Protein AF-A0A938USD1-F1 (afdb_monomer_lite)

Secondary structure (DSSP, 8-state):
-PSPPHHHHHHHHHHHHHHT--EESTT-----STTHHHHHHHTS-GGGS-----TTSSSEESSS-HHHHHHHHHHHHHHHHHHHHHHHHHHHHHHHHHHH-EEEEEEEETTEEEEEEEE---HHHHHHHHS--SSHHHHHHHHHHHHHHHHHHHHHHHH-BEEEE---GGGGSBSSSEEEEEEPPPEEGGGSB---GGGSHHHHHHHHHHHH--TT-TTHHHHHHHHHHHHHHHHHHHHHH-EE--EEEEEE-TT-BTTTB--B---SEEEEEPTT-B-

pLDDT: mean 95.12, std 3.95, range [64.38, 98.81]

Structure (mmCIF, N/CA/C/O backbone):
data_AF-A0A938USD1-F1
#
_entry.id   AF-A0A938USD1-F1
#
loop_
_atom_site.group_PDB
_atom_site.id
_atom_site.type_symbol
_atom_site.label_atom_id
_atom_site.label_alt_id
_atom_site.label_comp_id
_atom_site.label_asym_id
_atom_site.label_entity_id
_atom_site.label_seq_id
_atom_site.pdbx_PDB_ins_code
_atom_site.Cartn_x
_atom_site.Cartn_y
_atom_site.Cartn_z
_atom_site.occupancy
_atom_site.B_iso_or_equiv
_atom_site.auth_seq_id
_atom_site.auth_comp_id
_atom_site.auth_asym_id
_atom_site.auth_atom_id
_atom_site.pdbx_PDB_model_num
ATOM 1 N N . MET A 1 1 ? -3.043 6.733 -12.771 1.00 64.38 1 MET A N 1
ATOM 2 C CA . MET A 1 1 ? -3.889 7.109 -11.617 1.00 64.38 1 MET A CA 1
ATOM 3 C C . MET A 1 1 ? -2.991 7.514 -10.451 1.00 64.38 1 MET A C 1
ATOM 5 O O . MET A 1 1 ? -1.960 6.866 -10.285 1.00 64.38 1 MET A O 1
ATOM 9 N N . PRO A 1 2 ? -3.357 8.522 -9.630 1.00 75.12 2 PRO A N 1
ATOM 10 C CA . PRO A 1 2 ? -2.578 8.858 -8.439 1.00 75.12 2 PRO A CA 1
ATOM 11 C C . PRO A 1 2 ? -2.489 7.675 -7.467 1.00 75.12 2 PRO A C 1
ATOM 13 O O . PRO A 1 2 ? -3.320 6.763 -7.489 1.00 75.12 2 PRO A O 1
ATOM 16 N N . ALA A 1 3 ? -1.493 7.723 -6.581 1.00 82.38 3 ALA A N 1
ATOM 17 C CA . ALA A 1 3 ? -1.386 6.811 -5.447 1.00 82.38 3 ALA A CA 1
ATOM 18 C C . ALA A 1 3 ? -2.700 6.752 -4.631 1.00 82.38 3 ALA A C 1
ATOM 20 O O . ALA A 1 3 ? -3.503 7.695 -4.686 1.00 82.38 3 ALA A O 1
ATOM 21 N N . PRO A 1 4 ? -2.933 5.666 -3.865 1.00 87.44 4 PRO A N 1
ATOM 22 C CA . PRO A 1 4 ? -4.164 5.494 -3.104 1.00 87.44 4 PRO A CA 1
ATOM 23 C C . PRO A 1 4 ? -4.522 6.723 -2.265 1.00 87.44 4 PRO A C 1
ATOM 25 O O . PRO A 1 4 ? -3.716 7.226 -1.482 1.00 87.44 4 PRO A O 1
ATOM 28 N N . GLN A 1 5 ? -5.756 7.201 -2.423 1.00 90.31 5 GLN A N 1
ATOM 29 C CA . GLN A 1 5 ? -6.259 8.323 -1.643 1.00 90.31 5 GLN A CA 1
ATOM 30 C C . GLN A 1 5 ? -6.557 7.877 -0.212 1.00 90.31 5 GLN A C 1
ATOM 32 O O . GLN A 1 5 ? -7.275 6.898 0.011 1.00 90.31 5 GLN A O 1
ATOM 37 N N . SER A 1 6 ? -6.067 8.650 0.758 1.00 91.62 6 SER A N 1
ATOM 38 C CA . SER A 1 6 ? -6.237 8.335 2.179 1.00 91.62 6 SER A CA 1
ATOM 39 C C . SER A 1 6 ? -7.706 8.178 2.580 1.00 91.62 6 SER A C 1
ATOM 41 O O . SER A 1 6 ? -8.058 7.202 3.238 1.00 91.62 6 SER A O 1
ATOM 43 N N . ALA A 1 7 ? -8.595 9.064 2.118 1.00 94.50 7 ALA A N 1
ATOM 44 C CA . ALA A 1 7 ? -10.027 8.972 2.417 1.00 94.50 7 ALA A CA 1
ATOM 45 C C . ALA A 1 7 ? -10.631 7.616 2.003 1.00 94.50 7 ALA A C 1
ATOM 47 O O . ALA A 1 7 ? -11.382 7.011 2.769 1.00 94.50 7 ALA A O 1
ATOM 48 N N . THR A 1 8 ? -10.251 7.103 0.830 1.00 95.44 8 THR A N 1
ATOM 49 C CA . THR A 1 8 ? -10.689 5.790 0.345 1.00 95.44 8 THR A CA 1
ATOM 50 C C . THR A 1 8 ? -10.158 4.670 1.233 1.00 95.44 8 THR A C 1
ATOM 52 O O . THR A 1 8 ? -10.941 3.840 1.690 1.00 95.44 8 THR A O 1
ATOM 55 N N . MET A 1 9 ? -8.857 4.670 1.546 1.00 97.88 9 MET A N 1
ATOM 56 C CA . MET A 1 9 ? -8.252 3.632 2.391 1.00 97.88 9 MET A CA 1
ATOM 57 C C . MET A 1 9 ? -8.861 3.613 3.800 1.00 97.88 9 MET A C 1
ATOM 59 O O . MET A 1 9 ? -9.208 2.548 4.304 1.00 97.88 9 MET A O 1
ATOM 63 N N . LYS A 1 10 ? -9.075 4.789 4.400 1.00 98.19 10 LYS A N 1
ATOM 64 C CA . LYS A 1 10 ? -9.737 4.948 5.702 1.00 98.19 10 LYS A CA 1
ATOM 65 C C . LYS A 1 10 ? -11.144 4.369 5.708 1.00 98.19 10 LYS A C 1
ATOM 67 O O . LYS A 1 10 ? -11.516 3.653 6.635 1.00 98.19 10 LYS A O 1
ATOM 72 N N . ASN A 1 11 ? -11.934 4.675 4.681 1.00 97.25 11 ASN A N 1
ATOM 73 C CA . ASN A 1 11 ? -13.302 4.179 4.575 1.00 97.25 11 ASN A CA 1
ATOM 74 C C . ASN A 1 11 ? -13.336 2.658 4.413 1.00 97.25 11 ASN A C 1
ATOM 76 O O . ASN A 1 11 ? -14.129 2.003 5.087 1.00 97.25 11 ASN A O 1
ATOM 80 N N . LEU A 1 12 ? -12.447 2.094 3.589 1.00 97.88 12 LEU A N 1
ATOM 81 C CA . LEU A 1 12 ? -12.315 0.645 3.430 1.00 97.88 12 LEU A CA 1
ATOM 82 C C . LEU A 1 12 ? -11.912 -0.034 4.742 1.00 97.88 12 LEU A C 1
ATOM 84 O O . LEU A 1 12 ? -12.556 -1.001 5.142 1.00 97.88 12 LEU A O 1
ATOM 88 N N . ALA A 1 13 ? -10.912 0.503 5.446 1.00 98.44 13 ALA A N 1
ATOM 89 C CA . ALA A 1 13 ? -10.463 -0.047 6.720 1.00 98.44 13 ALA A CA 1
ATOM 90 C C . ALA A 1 13 ? -11.576 0.014 7.776 1.00 98.44 13 ALA A C 1
ATOM 92 O O . ALA A 1 13 ? -11.906 -0.991 8.396 1.00 98.44 13 ALA A O 1
ATOM 93 N N . LYS A 1 14 ? -12.242 1.161 7.943 1.00 98.44 14 LYS A N 1
ATOM 94 C CA . LYS A 1 14 ? -13.339 1.294 8.917 1.00 98.44 14 LYS A CA 1
ATOM 95 C C . LYS A 1 14 ? -14.531 0.398 8.579 1.00 98.44 14 LYS A C 1
ATOM 97 O O . LYS A 1 14 ? -15.128 -0.176 9.487 1.00 98.44 14 LYS A O 1
ATOM 102 N N . LEU A 1 15 ? -14.872 0.245 7.299 1.00 97.56 15 LEU A N 1
ATOM 103 C CA . LEU A 1 15 ? -15.933 -0.666 6.865 1.00 97.56 15 LEU A CA 1
ATOM 104 C C . LEU A 1 15 ? -15.568 -2.129 7.146 1.00 97.56 15 LEU A C 1
ATOM 106 O O . LEU A 1 15 ? -16.389 -2.869 7.688 1.00 97.56 15 LEU A O 1
ATOM 110 N N . ALA A 1 16 ? -14.333 -2.531 6.834 1.00 97.94 16 ALA A N 1
ATOM 111 C CA . ALA A 1 16 ? -13.833 -3.866 7.135 1.00 97.94 16 ALA A CA 1
ATOM 112 C C . ALA A 1 16 ? -13.838 -4.133 8.648 1.00 97.94 16 ALA A C 1
ATOM 114 O O . ALA A 1 16 ? -14.338 -5.169 9.077 1.00 97.94 16 ALA A O 1
ATOM 115 N N . PHE A 1 17 ? -13.403 -3.170 9.465 1.00 98.25 17 PHE A N 1
ATOM 116 C CA . PHE A 1 17 ? -13.438 -3.299 10.920 1.00 98.25 17 PHE A CA 1
ATOM 117 C C . PHE A 1 17 ? -14.870 -3.494 11.443 1.00 98.25 17 PHE A C 1
ATOM 119 O O . PHE A 1 17 ? -15.146 -4.432 12.190 1.00 98.25 17 PHE A O 1
ATOM 126 N N . LYS A 1 18 ? -15.814 -2.658 10.989 1.00 97.06 18 LYS A N 1
ATOM 127 C CA . LYS A 1 18 ? -17.238 -2.767 11.352 1.00 97.06 18 LYS A CA 1
ATOM 128 C C . LYS A 1 18 ? -17.856 -4.106 10.965 1.00 97.06 18 LYS A C 1
ATOM 130 O O . LYS A 1 18 ? -18.750 -4.577 11.662 1.00 97.06 18 LYS A O 1
ATOM 135 N N . SER A 1 19 ? -17.388 -4.727 9.881 1.00 96.94 19 SER A N 1
ATOM 136 C CA . SER A 1 19 ? -17.912 -6.019 9.421 1.00 96.94 19 SER A CA 1
ATOM 137 C C . SER A 1 19 ? -17.716 -7.154 10.434 1.00 96.94 19 SER A C 1
ATOM 139 O O . SER A 1 19 ? -18.458 -8.131 10.397 1.00 96.94 19 SER A O 1
ATOM 141 N N . HIS A 1 20 ? -16.790 -7.001 11.389 1.00 96.75 20 HIS A N 1
ATOM 142 C CA . HIS A 1 20 ? -16.614 -7.947 12.492 1.00 96.75 20 HIS A CA 1
ATOM 143 C C . HIS A 1 20 ? -17.702 -7.849 13.571 1.00 96.75 20 HIS A C 1
ATOM 145 O O . HIS A 1 20 ? -17.795 -8.743 14.407 1.00 96.75 20 HIS A O 1
ATOM 151 N N . ALA A 1 21 ? -18.518 -6.784 13.572 1.00 95.06 21 ALA A N 1
ATOM 152 C CA . ALA A 1 21 ? -19.643 -6.589 14.491 1.00 95.06 21 ALA A CA 1
ATOM 153 C C . ALA A 1 21 ? -19.289 -6.828 15.976 1.00 95.06 21 ALA A C 1
ATOM 155 O O . ALA A 1 21 ? -20.063 -7.419 16.734 1.00 95.06 21 ALA A O 1
ATOM 156 N N . ILE A 1 22 ? -18.101 -6.373 16.391 1.00 96.06 22 ILE A N 1
ATOM 157 C CA . ILE A 1 22 ? -17.557 -6.620 17.730 1.00 96.06 22 ILE A CA 1
ATOM 158 C C . ILE A 1 22 ? -18.447 -5.953 18.779 1.00 96.06 22 ILE A C 1
ATOM 160 O O . ILE A 1 22 ? -18.642 -4.734 18.758 1.00 96.06 22 ILE A O 1
ATOM 164 N N . LYS A 1 23 ? -18.950 -6.749 19.728 1.00 95.06 23 LYS A N 1
ATOM 165 C CA . LYS A 1 23 ? -19.764 -6.255 20.841 1.00 95.06 23 LYS A CA 1
ATOM 166 C C . LYS A 1 23 ? -18.904 -5.835 22.027 1.00 95.06 23 LYS A C 1
ATOM 168 O O . LYS A 1 23 ? -17.998 -6.569 22.415 1.00 95.06 23 LYS A O 1
ATOM 173 N N . LEU A 1 24 ? -19.231 -4.691 22.627 1.00 93.88 24 LEU A N 1
ATOM 174 C CA . LEU A 1 24 ? -18.628 -4.218 23.872 1.00 93.88 24 LEU A CA 1
ATOM 175 C C . LEU A 1 24 ? -19.691 -3.969 24.962 1.00 93.88 24 LEU A C 1
ATOM 177 O O . LEU A 1 24 ? -20.724 -3.357 24.669 1.00 93.88 24 LEU A O 1
ATOM 181 N N . PRO A 1 25 ? -19.434 -4.374 26.222 1.00 92.50 25 PRO A N 1
ATOM 182 C CA . PRO A 1 25 ? -18.299 -5.194 26.655 1.00 92.50 25 PRO A CA 1
ATOM 183 C C . PRO A 1 25 ? -18.348 -6.613 26.065 1.00 92.50 25 PRO A C 1
ATOM 185 O O . PRO A 1 25 ? -19.416 -7.125 25.722 1.00 92.50 25 PRO A O 1
ATOM 188 N N . VAL A 1 26 ? -17.170 -7.218 25.907 1.00 90.44 26 VAL A N 1
ATOM 189 C CA . VAL A 1 26 ? -17.024 -8.583 25.379 1.00 90.44 26 VAL A CA 1
ATOM 190 C C . VAL A 1 26 ? -17.628 -9.579 26.372 1.00 90.44 26 VAL A C 1
ATOM 192 O O . VAL A 1 26 ? -17.569 -9.352 27.579 1.00 90.44 26 VAL A O 1
ATOM 195 N N . ASP A 1 27 ? -18.241 -10.650 25.866 1.00 88.62 27 ASP A N 1
ATOM 196 C CA . ASP A 1 27 ? -18.854 -11.726 26.664 1.00 88.62 27 ASP A CA 1
ATOM 197 C C . ASP A 1 27 ? -19.940 -11.281 27.663 1.00 88.62 27 ASP A C 1
ATOM 199 O O . ASP A 1 27 ? -20.265 -11.997 28.614 1.00 88.62 27 ASP A O 1
ATOM 203 N N . TRP A 1 28 ? -20.551 -10.111 27.439 1.00 91.62 28 TRP A N 1
ATOM 204 C CA . TRP A 1 28 ? -21.653 -9.624 28.265 1.00 91.62 28 TRP A CA 1
ATOM 205 C C . TRP A 1 28 ? -22.841 -10.588 28.260 1.00 91.62 28 TRP A C 1
ATOM 207 O O . TRP A 1 28 ? -23.351 -10.980 27.206 1.00 91.62 28 TRP A O 1
ATOM 217 N N . LYS A 1 29 ? -23.347 -10.883 29.459 1.00 90.81 29 LYS A N 1
ATOM 218 C CA . LYS A 1 29 ? -24.611 -11.584 29.670 1.00 90.81 29 LYS A CA 1
ATOM 219 C C . LYS A 1 29 ? -25.526 -10.685 30.478 1.00 90.81 29 LYS A C 1
ATOM 221 O O . LYS A 1 29 ? -25.197 -10.316 31.600 1.00 90.81 29 LYS A O 1
ATOM 226 N N . GLN A 1 30 ? -26.667 -10.337 29.894 1.00 89.00 30 GLN A N 1
ATOM 227 C CA . GLN A 1 30 ? -27.679 -9.554 30.588 1.00 89.00 30 GLN A CA 1
ATOM 228 C C . GLN A 1 30 ? -28.157 -10.338 31.823 1.00 89.00 30 GLN A C 1
ATOM 230 O O . GLN A 1 30 ? -28.591 -11.478 31.646 1.00 89.00 30 GLN A O 1
ATOM 235 N N . PRO A 1 31 ? -28.104 -9.765 33.041 1.00 91.00 31 PRO A N 1
ATOM 236 C CA . PRO A 1 31 ? -28.671 -10.400 34.226 1.00 91.00 31 PRO A CA 1
ATOM 237 C C . PRO A 1 31 ? -30.159 -10.710 34.033 1.00 91.00 31 PRO A C 1
ATOM 239 O O . PRO A 1 31 ? -30.906 -9.885 33.498 1.00 91.00 31 PRO A O 1
ATOM 242 N N . GLN A 1 32 ? -30.577 -11.906 34.446 1.00 89.44 32 GLN A N 1
ATOM 243 C CA . GLN A 1 32 ? -31.945 -12.417 34.324 1.00 89.44 32 GLN A CA 1
ATOM 244 C C . GLN A 1 32 ? -32.377 -13.062 35.647 1.00 89.44 32 GLN A C 1
ATOM 246 O O . GLN A 1 32 ? -31.539 -13.570 36.383 1.00 89.44 32 GLN A O 1
ATOM 251 N N . GLY A 1 33 ? -33.684 -13.078 35.924 1.00 90.19 33 GLY A N 1
ATOM 252 C CA . GLY A 1 33 ? -34.242 -13.677 37.143 1.00 90.19 33 GLY A CA 1
ATOM 253 C C . GLY A 1 33 ? -34.151 -12.791 38.392 1.00 90.19 33 GLY A C 1
ATOM 254 O O . GLY A 1 33 ? -33.665 -11.664 38.343 1.00 90.19 33 GLY A O 1
ATOM 255 N N . ASP A 1 34 ? -34.668 -13.303 39.507 1.00 86.00 34 ASP A N 1
ATOM 256 C CA . ASP A 1 34 ? -34.606 -12.679 40.836 1.00 86.00 34 ASP A CA 1
ATOM 257 C C . ASP A 1 34 ? -33.510 -13.399 41.650 1.00 86.00 34 ASP A C 1
ATOM 259 O O . ASP A 1 34 ? -33.530 -14.633 41.687 1.00 86.00 34 ASP A O 1
ATOM 263 N N . PRO A 1 35 ? -32.532 -12.698 42.261 1.00 90.38 35 PRO A N 1
ATOM 264 C CA . PRO A 1 35 ? -32.452 -11.245 42.448 1.00 90.38 35 PRO A CA 1
ATOM 265 C C . PRO A 1 35 ? -31.725 -10.462 41.349 1.00 90.38 35 PRO A C 1
ATOM 267 O O . PRO A 1 35 ? -31.815 -9.232 41.314 1.00 90.38 35 PRO A O 1
ATOM 270 N N . ASP A 1 36 ? -31.022 -11.141 40.448 1.00 88.06 36 ASP A N 1
ATOM 271 C CA . ASP A 1 36 ? -29.991 -10.529 39.605 1.00 88.06 36 ASP A CA 1
ATOM 272 C C . ASP A 1 36 ? -30.520 -9.444 38.652 1.00 88.06 36 ASP A C 1
ATOM 274 O O . ASP A 1 36 ? -29.904 -8.384 38.509 1.00 88.06 36 ASP A O 1
ATOM 278 N N . ALA A 1 37 ? -31.679 -9.653 38.016 1.00 88.12 37 ALA A N 1
ATOM 279 C CA . ALA A 1 37 ? -32.265 -8.660 37.111 1.00 88.12 37 ALA A CA 1
ATOM 280 C C . ALA A 1 37 ? -32.697 -7.393 37.859 1.00 88.12 37 ALA A C 1
ATOM 282 O O . ALA A 1 37 ? -32.503 -6.283 37.358 1.00 88.12 37 ALA A O 1
ATOM 283 N N . LYS A 1 38 ? -33.248 -7.562 39.067 1.00 89.69 38 LYS A N 1
ATOM 284 C CA . LYS A 1 38 ? -33.706 -6.459 39.914 1.00 89.69 38 LYS A CA 1
ATOM 285 C C . LYS A 1 38 ? -32.526 -5.664 40.459 1.00 89.69 38 LYS A C 1
ATOM 287 O O . LYS A 1 38 ? -32.504 -4.442 40.341 1.00 89.69 38 LYS A O 1
ATOM 292 N N . GLN A 1 39 ? -31.504 -6.356 40.964 1.00 90.81 39 GLN A N 1
ATOM 293 C CA . GLN A 1 39 ? -30.264 -5.721 41.406 1.00 90.81 39 GLN A CA 1
ATOM 294 C C . GLN A 1 39 ? -29.607 -4.923 40.275 1.00 90.81 39 GLN A C 1
ATOM 296 O O . GLN A 1 39 ? -29.225 -3.773 40.481 1.00 90.81 39 GLN A O 1
ATOM 301 N N . TYR A 1 40 ? -29.534 -5.489 39.065 1.00 88.88 40 TYR A N 1
ATOM 302 C CA . TYR A 1 40 ? -28.993 -4.779 37.907 1.00 88.88 40 TYR A CA 1
ATOM 303 C C . TYR A 1 40 ? -29.822 -3.541 37.551 1.00 88.88 40 TYR A C 1
ATOM 305 O O . TYR A 1 40 ? -29.253 -2.475 37.342 1.00 88.88 40 TYR A O 1
ATOM 313 N N . SER A 1 41 ? -31.155 -3.637 37.489 1.00 86.75 41 SER A N 1
ATOM 314 C CA . SER A 1 41 ? -31.990 -2.476 37.155 1.00 86.75 41 SER A CA 1
ATOM 315 C C . SER A 1 41 ? -31.919 -1.371 38.207 1.00 86.75 41 SER A C 1
ATOM 317 O O . SER A 1 41 ? -31.918 -0.187 37.853 1.00 86.75 41 SER A O 1
ATOM 319 N N . ASP A 1 42 ? -31.856 -1.744 39.483 1.00 90.94 42 ASP A N 1
ATOM 320 C CA . ASP A 1 42 ? -31.845 -0.815 40.615 1.00 90.94 42 ASP A CA 1
ATOM 321 C C . ASP A 1 42 ? -30.481 -0.132 40.794 1.00 90.94 42 ASP A C 1
ATOM 323 O O . ASP A 1 42 ? -30.412 0.960 41.355 1.00 90.94 42 ASP A O 1
ATOM 327 N N . ALA A 1 43 ? -29.410 -0.707 40.235 1.00 90.69 43 ALA A N 1
ATOM 328 C CA . ALA A 1 43 ? -28.077 -0.105 40.218 1.00 90.69 43 ALA A CA 1
ATOM 329 C C . ALA A 1 43 ? -27.959 1.145 39.320 1.00 90.69 43 ALA A C 1
ATOM 331 O O . ALA A 1 43 ? -26.975 1.876 39.429 1.00 90.69 43 ALA A O 1
ATOM 332 N N . PHE A 1 44 ? -28.936 1.410 38.442 1.00 92.81 44 PHE A N 1
ATOM 333 C CA . PHE A 1 44 ? -28.903 2.526 37.489 1.00 92.81 44 PHE A CA 1
ATOM 334 C C . PHE A 1 44 ? -30.064 3.494 37.680 1.00 92.81 44 PHE A C 1
ATOM 336 O O . PHE A 1 44 ? -31.217 3.089 37.876 1.00 92.81 44 PHE A O 1
ATOM 343 N N . LYS A 1 45 ? -29.791 4.788 37.489 1.00 92.38 45 LYS A N 1
ATOM 344 C CA . LYS A 1 45 ? -30.844 5.804 37.408 1.00 92.38 45 LYS A CA 1
ATOM 345 C C . LYS A 1 45 ? -31.722 5.553 36.177 1.00 92.38 45 LYS A C 1
ATOM 347 O O . LYS A 1 45 ? -31.227 5.047 35.169 1.00 92.38 45 LYS A O 1
ATOM 352 N N . PRO A 1 46 ? -32.999 5.976 36.178 1.00 88.12 46 PRO A N 1
ATOM 353 C CA . PRO A 1 46 ? -33.879 5.810 35.019 1.00 88.12 46 PRO A CA 1
ATOM 354 C C . PRO A 1 46 ? -33.287 6.327 33.697 1.00 88.12 46 PRO A C 1
ATOM 356 O O . PRO A 1 46 ? -33.437 5.675 32.669 1.00 88.12 46 PRO A O 1
ATOM 359 N N . SER A 1 47 ? -32.551 7.444 33.730 1.00 89.69 47 SER A N 1
ATOM 360 C CA . SER A 1 47 ? -31.871 8.032 32.564 1.00 89.69 47 SER A CA 1
ATOM 361 C C . SER A 1 47 ? -30.632 7.262 32.083 1.00 89.69 47 SER A C 1
ATOM 363 O O . SER A 1 47 ? -30.138 7.521 30.990 1.00 89.69 47 SER A O 1
ATOM 365 N N . GLU A 1 48 ? -30.109 6.330 32.879 1.00 91.38 48 GLU A N 1
ATOM 366 C CA . GLU A 1 48 ? -28.926 5.515 32.562 1.00 91.38 48 GLU A CA 1
ATOM 367 C C . GLU A 1 48 ? -29.315 4.134 32.010 1.00 91.38 48 GLU A C 1
ATOM 369 O O . GLU A 1 48 ? -28.502 3.455 31.379 1.00 91.38 48 GLU A O 1
ATOM 374 N N . ARG A 1 49 ? -30.577 3.724 32.194 1.00 87.56 49 ARG A N 1
ATOM 375 C CA . ARG A 1 49 ? -31.087 2.414 31.760 1.00 87.56 49 ARG A CA 1
ATOM 376 C C . ARG A 1 49 ? -31.166 2.270 30.242 1.00 87.56 49 ARG A C 1
ATOM 378 O O . ARG A 1 49 ? -31.121 1.148 29.745 1.00 87.56 49 ARG A O 1
ATOM 385 N N . MET A 1 50 ? -31.278 3.380 29.513 1.00 89.38 50 MET A N 1
ATOM 386 C CA . MET A 1 50 ? -31.420 3.371 28.061 1.00 89.38 50 MET A CA 1
ATOM 387 C C . MET A 1 50 ? -30.761 4.597 27.421 1.00 89.38 50 MET A C 1
ATOM 389 O O . MET A 1 50 ? -31.020 5.732 27.811 1.00 89.38 50 MET A O 1
ATOM 393 N N . ALA A 1 51 ? -29.947 4.356 26.401 1.00 92.06 51 ALA A N 1
ATOM 394 C CA . ALA A 1 51 ? -29.382 5.342 25.494 1.00 92.06 51 ALA A CA 1
ATOM 395 C C . ALA A 1 51 ? -29.544 4.854 24.049 1.00 92.06 51 ALA A C 1
ATOM 397 O O . ALA A 1 51 ? -29.660 3.654 23.802 1.00 92.06 51 ALA A O 1
ATOM 398 N N . VAL A 1 52 ? -29.551 5.786 23.094 1.00 91.81 52 VAL A N 1
ATOM 399 C CA . VAL A 1 52 ? -29.683 5.472 21.665 1.00 91.81 52 VAL A CA 1
ATOM 400 C C . VAL A 1 52 ? -28.307 5.097 21.097 1.00 91.81 52 VAL A C 1
ATOM 402 O O . VAL A 1 52 ? -27.409 5.942 21.121 1.00 91.81 52 VAL A O 1
ATOM 405 N N . PRO A 1 53 ? -28.109 3.864 20.593 1.00 91.50 53 PRO A N 1
ATOM 406 C CA . PRO A 1 53 ? -26.868 3.476 19.931 1.00 91.50 53 PRO A CA 1
ATOM 407 C C . PRO A 1 53 ? -26.644 4.246 18.628 1.00 91.50 53 PRO A C 1
ATOM 409 O O . PRO A 1 53 ? -27.581 4.476 17.866 1.00 91.50 53 PRO A O 1
ATOM 412 N N . ASP A 1 54 ? -25.387 4.576 18.339 1.00 91.88 54 ASP A N 1
ATOM 413 C CA . ASP A 1 54 ? -24.980 5.181 17.071 1.00 91.88 54 ASP A CA 1
ATOM 414 C C . ASP A 1 54 ? -24.437 4.093 16.121 1.00 91.88 54 ASP A C 1
ATOM 416 O O . ASP A 1 54 ? -23.356 3.550 16.376 1.00 91.88 54 ASP A O 1
ATOM 420 N N . PRO A 1 55 ? -25.142 3.763 15.019 1.00 89.25 55 PRO A N 1
ATOM 421 C CA . PRO A 1 55 ? -24.708 2.729 14.076 1.00 89.25 55 PRO A CA 1
ATOM 422 C C . PRO A 1 55 ? -23.458 3.129 13.274 1.00 89.25 55 PRO A C 1
ATOM 424 O O . PRO A 1 55 ? -22.874 2.303 12.571 1.00 89.25 55 PRO A O 1
ATOM 427 N N . SER A 1 56 ? -23.026 4.392 13.350 1.00 90.62 56 SER A N 1
ATOM 428 C CA . SER A 1 56 ? -21.806 4.858 12.695 1.00 90.62 56 SER A CA 1
ATOM 429 C C . SER A 1 56 ? -20.527 4.491 13.456 1.00 90.62 56 SER A C 1
ATOM 431 O O . SER A 1 56 ? -19.445 4.625 12.885 1.00 90.62 56 SER A O 1
ATOM 433 N N . LYS A 1 57 ? -20.621 3.978 14.687 1.00 95.19 57 LYS A N 1
ATOM 434 C CA . LYS A 1 57 ? -19.461 3.595 15.505 1.00 95.19 57 LYS A CA 1
ATOM 435 C C . LYS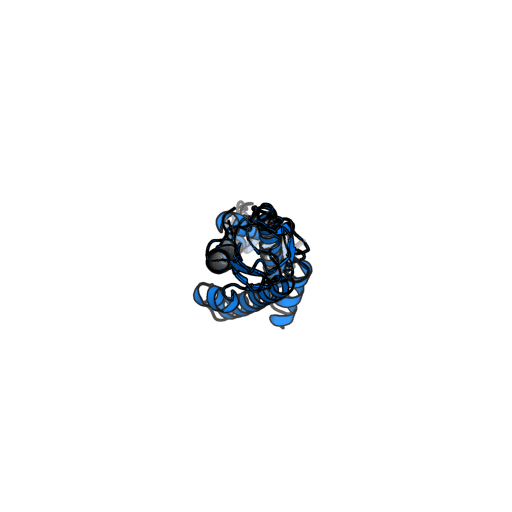 A 1 57 ? -18.848 2.261 15.065 1.00 95.19 57 LYS A C 1
ATOM 437 O O . LYS A 1 57 ? -19.505 1.439 14.431 1.00 95.19 57 LYS A O 1
ATOM 442 N N . LEU A 1 58 ? -17.553 2.074 15.341 1.00 96.38 58 LEU A N 1
ATOM 443 C CA . LEU A 1 58 ? -16.806 0.865 14.960 1.00 96.38 58 LEU A CA 1
ATOM 444 C C . LEU A 1 58 ? -17.232 -0.381 15.740 1.00 96.38 58 LEU A C 1
ATOM 446 O O . LEU A 1 58 ? -17.232 -1.477 15.186 1.00 96.38 58 LEU A O 1
ATOM 450 N N . PHE A 1 59 ? -17.575 -0.206 17.015 1.00 97.19 59 PHE A N 1
ATOM 451 C CA . PHE A 1 59 ? -18.039 -1.276 17.894 1.00 97.19 59 PHE A CA 1
ATOM 452 C C . PHE A 1 59 ? -19.556 -1.208 18.086 1.00 97.19 59 PHE A C 1
ATOM 454 O O . PHE A 1 59 ? -20.176 -0.159 17.913 1.00 97.19 59 PHE A O 1
ATOM 461 N N . VAL A 1 60 ? -20.151 -2.327 18.492 1.00 96.38 60 VAL A N 1
ATOM 462 C CA . VAL A 1 60 ? -21.587 -2.459 18.768 1.00 96.38 60 VAL A CA 1
ATOM 463 C C . VAL A 1 60 ? -21.802 -2.565 20.280 1.00 96.38 60 VAL A C 1
ATOM 465 O O . VAL A 1 60 ? -21.095 -3.328 20.940 1.00 96.38 60 VAL A O 1
ATOM 468 N N . PRO A 1 61 ? -22.756 -1.842 20.887 1.00 95.69 61 PRO A N 1
ATOM 469 C CA . PRO A 1 61 ? -23.002 -1.985 22.317 1.00 95.69 61 PRO A CA 1
ATOM 470 C C . PRO A 1 61 ? -23.726 -3.300 22.611 1.00 95.69 61 PRO A C 1
ATOM 472 O O . PRO A 1 61 ? -24.645 -3.698 21.895 1.00 95.69 61 PRO A O 1
ATOM 475 N N . ALA A 1 62 ? -23.323 -3.985 23.681 1.00 94.62 62 ALA A N 1
ATOM 476 C CA . ALA A 1 62 ? -23.925 -5.256 24.078 1.00 94.62 62 ALA A CA 1
ATOM 477 C C . ALA A 1 62 ? -25.369 -5.105 24.593 1.00 94.62 62 ALA A C 1
ATOM 479 O O . ALA A 1 62 ? -26.145 -6.058 24.550 1.00 94.62 62 ALA A O 1
ATOM 480 N N . SER A 1 63 ? -25.738 -3.912 25.068 1.00 92.69 63 SER A N 1
ATOM 481 C CA . SER A 1 63 ? -27.117 -3.537 25.390 1.00 92.69 63 SER A CA 1
ATOM 482 C C . SER A 1 63 ? -27.320 -2.029 25.225 1.00 92.69 63 SER A C 1
ATOM 484 O O . SER A 1 63 ? -26.361 -1.283 25.038 1.00 92.69 63 SER A O 1
ATOM 486 N N . VAL A 1 64 ? -28.568 -1.566 25.330 1.00 92.81 64 VAL A N 1
ATOM 487 C CA . VAL A 1 64 ? -28.915 -0.133 25.275 1.00 92.81 64 VAL A CA 1
ATOM 488 C C . VAL A 1 64 ? -28.578 0.626 26.561 1.00 92.81 64 VAL A C 1
ATOM 490 O O . VAL A 1 64 ? -28.878 1.810 26.659 1.00 92.81 64 VAL A O 1
ATOM 493 N N . ASN A 1 65 ? -27.964 -0.023 27.554 1.00 93.81 65 ASN A N 1
ATOM 494 C CA . ASN A 1 65 ? -27.525 0.655 28.768 1.00 93.81 65 ASN A CA 1
ATOM 495 C C . ASN A 1 65 ? -26.553 1.794 28.410 1.00 93.81 65 ASN A C 1
ATOM 497 O O . ASN A 1 65 ? -25.639 1.616 27.597 1.00 93.81 65 ASN A O 1
ATOM 501 N N . LYS A 1 66 ? -26.735 2.960 29.039 1.00 94.44 66 LYS A N 1
ATOM 502 C CA . LYS A 1 66 ? -25.957 4.164 28.742 1.00 94.44 66 LYS A CA 1
ATOM 503 C C . LYS A 1 66 ? -24.447 3.933 28.821 1.00 94.44 66 LYS A C 1
ATOM 505 O O . LYS A 1 66 ? -23.726 4.403 27.948 1.00 94.44 66 LYS A O 1
ATOM 510 N N . TYR A 1 67 ? -23.966 3.167 29.797 1.00 93.38 67 TYR A N 1
ATOM 511 C CA . TYR A 1 67 ? -22.536 2.900 29.967 1.00 93.38 67 TYR A CA 1
ATOM 512 C C . TYR A 1 67 ? -21.954 2.039 28.843 1.00 93.38 67 TYR A C 1
ATOM 514 O O . TYR A 1 67 ? -20.811 2.257 28.443 1.00 93.38 67 TYR A O 1
ATOM 522 N N . HIS A 1 68 ? -22.729 1.099 28.292 1.00 95.00 68 HIS A N 1
ATOM 523 C CA . HIS A 1 68 ? -22.307 0.312 27.130 1.00 95.00 68 HIS A CA 1
ATOM 524 C C . HIS A 1 68 ? -22.216 1.191 25.880 1.00 95.00 68 HIS A C 1
ATOM 526 O O . HIS A 1 68 ? -21.205 1.157 25.178 1.00 95.00 68 HIS A O 1
ATOM 532 N N . VAL A 1 69 ? -23.233 2.023 25.637 1.00 95.81 69 VAL A N 1
ATOM 533 C CA . VAL A 1 69 ? -23.261 2.957 24.500 1.00 95.81 69 VAL A CA 1
ATOM 534 C C . VAL A 1 69 ? -22.126 3.985 24.596 1.00 95.81 69 VAL A C 1
ATOM 536 O O . VAL A 1 69 ? -21.392 4.184 23.627 1.00 95.81 69 VAL A O 1
ATOM 539 N N . ASP A 1 70 ? -21.923 4.591 25.768 1.00 94.94 70 ASP A N 1
ATOM 540 C CA . ASP A 1 70 ? -20.873 5.592 25.989 1.00 94.94 70 ASP A CA 1
ATOM 541 C C . ASP A 1 70 ? -19.467 4.975 25.868 1.00 94.94 70 ASP A C 1
ATOM 543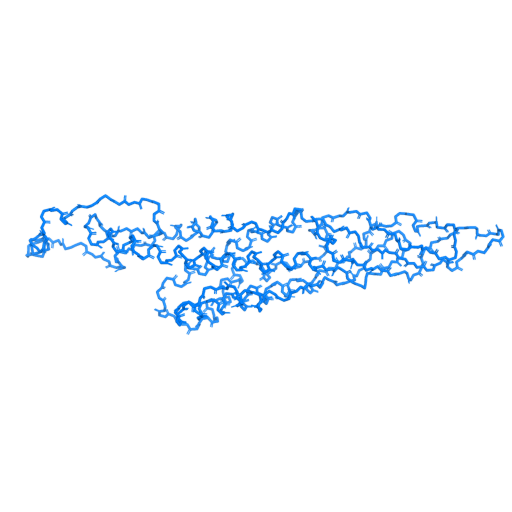 O O . ASP A 1 70 ? -18.567 5.580 25.282 1.00 94.94 70 ASP A O 1
ATOM 547 N N . THR A 1 71 ? -19.278 3.745 26.357 1.00 94.06 71 THR A N 1
ATOM 548 C CA . THR A 1 71 ? -18.007 3.012 26.236 1.00 94.06 71 THR A CA 1
ATOM 549 C C . THR A 1 71 ? -17.701 2.667 24.781 1.00 94.06 71 THR A C 1
ATOM 551 O O . THR A 1 71 ? -16.585 2.898 24.314 1.00 94.06 71 THR A O 1
ATOM 554 N N . VAL A 1 72 ? -18.696 2.180 24.030 1.00 96.12 72 VAL A N 1
ATOM 555 C CA . VAL A 1 72 ? -18.570 1.947 22.584 1.00 96.12 72 VAL A CA 1
ATOM 556 C C . VAL A 1 72 ? -18.179 3.218 21.855 1.00 96.12 72 VAL A C 1
ATOM 558 O O . VAL A 1 72 ? -17.279 3.174 21.017 1.00 96.12 72 VAL A O 1
ATOM 561 N N . LYS A 1 73 ? -18.806 4.350 22.186 1.00 95.94 73 LYS A N 1
ATOM 562 C CA . LYS A 1 73 ? -18.471 5.642 21.587 1.00 95.94 73 LYS A CA 1
ATOM 563 C C . LYS A 1 73 ? -16.998 5.991 21.817 1.00 95.94 73 LYS A C 1
ATOM 565 O O . LYS A 1 73 ? -16.281 6.236 20.850 1.00 95.94 73 LYS A O 1
ATOM 570 N N . GLN A 1 74 ? -16.540 5.943 23.068 1.00 95.94 74 GLN A N 1
ATOM 571 C CA . GLN A 1 74 ? -15.165 6.304 23.427 1.00 95.94 74 GLN A CA 1
ATOM 572 C C . GLN A 1 74 ? -14.117 5.375 22.801 1.00 95.94 74 GLN A C 1
ATOM 574 O O . GLN A 1 74 ? -13.078 5.837 22.329 1.00 95.94 74 GLN A O 1
ATOM 579 N N . ILE A 1 75 ? -14.359 4.061 22.806 1.00 95.44 75 ILE A N 1
ATOM 580 C CA . ILE A 1 75 ? -13.410 3.087 22.251 1.00 95.44 75 ILE A CA 1
ATOM 581 C C . ILE A 1 75 ? -13.394 3.172 20.722 1.00 95.44 75 ILE A C 1
ATOM 583 O O . ILE A 1 75 ? -12.312 3.173 20.132 1.00 95.44 75 ILE A O 1
ATOM 587 N N . SER A 1 76 ? -14.559 3.333 20.085 1.00 96.81 76 SER A N 1
ATOM 588 C CA . SER A 1 76 ? -14.644 3.540 18.634 1.00 96.81 76 SER A CA 1
ATOM 589 C C . SER A 1 76 ? -13.856 4.770 18.206 1.00 96.81 76 SER A C 1
ATOM 591 O O . SER A 1 76 ? -13.044 4.662 17.302 1.00 96.81 76 SER A O 1
ATOM 593 N N . GLU A 1 77 ? -14.002 5.903 18.896 1.00 96.56 77 GLU A N 1
ATOM 594 C CA . GLU A 1 77 ? -13.277 7.140 18.567 1.00 96.56 77 GLU A CA 1
ATOM 595 C C . GLU A 1 77 ? -11.750 6.969 18.638 1.00 96.56 77 GLU A C 1
ATOM 597 O O . GLU A 1 77 ? -11.019 7.489 17.793 1.00 96.56 77 GLU A O 1
ATOM 602 N N . LYS A 1 78 ? -11.247 6.193 19.608 1.00 95.81 78 LYS A N 1
ATOM 603 C CA . LYS A 1 78 ? -9.812 5.883 19.711 1.00 95.81 78 LYS A CA 1
ATOM 604 C C . LYS A 1 78 ? -9.329 5.002 18.556 1.00 95.81 78 LYS A C 1
ATOM 606 O O . LYS A 1 78 ? -8.283 5.290 17.977 1.00 95.81 78 LYS A O 1
ATOM 611 N N . PHE A 1 79 ? -10.083 3.958 18.211 1.00 96.69 79 PHE A N 1
ATOM 612 C CA . PHE A 1 79 ? -9.750 3.081 17.084 1.00 96.69 79 PHE A CA 1
ATOM 613 C C . PHE A 1 79 ? -9.860 3.811 15.743 1.00 96.69 79 PHE A C 1
ATOM 615 O O . PHE A 1 79 ? -8.968 3.672 14.916 1.00 96.69 79 PHE A O 1
ATOM 622 N N . GLU A 1 80 ? -10.891 4.633 15.544 1.00 97.38 80 GLU A N 1
ATOM 623 C CA . GLU A 1 80 ? -11.062 5.467 14.348 1.00 97.38 80 GLU A CA 1
ATOM 624 C C . GLU A 1 80 ? -9.867 6.394 14.165 1.00 97.38 80 GLU A C 1
ATOM 626 O O . GLU A 1 80 ? -9.273 6.411 13.092 1.00 97.38 80 GLU A O 1
ATOM 631 N N . LYS A 1 81 ? -9.452 7.096 15.227 1.00 97.94 81 LYS A N 1
ATOM 632 C CA . LYS A 1 81 ? -8.283 7.979 15.178 1.00 97.94 81 LYS A CA 1
ATOM 633 C C . LYS A 1 81 ? -7.003 7.222 14.818 1.00 97.94 81 LYS A C 1
ATOM 635 O O . LYS A 1 81 ? -6.202 7.723 14.029 1.00 97.94 81 LYS A O 1
ATOM 640 N N . TYR A 1 82 ? -6.805 6.031 15.384 1.00 98.19 82 TYR A N 1
ATOM 641 C CA . TYR A 1 82 ? -5.641 5.205 15.068 1.00 98.19 82 TYR A CA 1
ATOM 642 C C . TYR A 1 82 ? -5.668 4.703 13.617 1.00 98.19 82 TYR A C 1
ATOM 644 O O . TYR A 1 82 ? -4.684 4.884 12.902 1.00 98.19 82 TYR A O 1
ATOM 652 N N . ILE A 1 83 ? -6.793 4.125 13.172 1.00 98.44 83 ILE A N 1
ATOM 653 C CA . ILE A 1 83 ? -6.999 3.638 11.797 1.00 98.44 83 ILE A CA 1
ATOM 654 C C . ILE A 1 83 ? -6.795 4.778 10.799 1.00 98.44 83 ILE A C 1
ATOM 656 O O . ILE A 1 83 ? -6.086 4.608 9.808 1.00 98.44 83 ILE A O 1
ATOM 660 N N . ASP A 1 84 ? -7.365 5.949 11.075 1.00 98.44 84 ASP A N 1
ATOM 661 C CA . ASP A 1 84 ? -7.230 7.106 10.203 1.00 98.44 84 ASP A CA 1
ATOM 662 C C . ASP A 1 84 ? -5.763 7.540 10.093 1.00 98.44 84 ASP A C 1
ATOM 664 O O . ASP A 1 84 ? -5.251 7.682 8.982 1.00 98.44 84 ASP A O 1
ATOM 668 N N . GLY A 1 85 ? -5.064 7.666 11.224 1.00 98.50 85 GLY A N 1
ATOM 669 C CA . GLY A 1 85 ? -3.662 8.074 11.237 1.00 98.50 85 GLY A CA 1
ATOM 670 C C . GLY A 1 85 ? -2.713 7.064 10.584 1.00 98.50 85 GLY A C 1
ATOM 671 O O . GLY A 1 85 ? -1.778 7.464 9.892 1.00 98.50 85 GLY A O 1
ATOM 672 N N . ILE A 1 86 ? -2.937 5.754 10.751 1.00 98.69 86 ILE A N 1
ATOM 673 C CA . ILE A 1 86 ? -2.089 4.748 10.094 1.00 98.69 86 ILE A CA 1
ATOM 674 C C . ILE A 1 86 ? -2.375 4.657 8.589 1.00 98.69 86 ILE A C 1
ATOM 676 O O . ILE A 1 86 ? -1.436 4.514 7.807 1.00 98.69 86 ILE A O 1
ATOM 680 N N . CYS A 1 87 ? -3.632 4.812 8.156 1.00 98.69 87 CYS A N 1
ATOM 681 C CA . CYS A 1 87 ? -3.973 4.874 6.731 1.00 98.69 87 CYS A CA 1
ATOM 682 C C . CYS A 1 87 ? -3.379 6.122 6.060 1.00 98.69 87 CYS A C 1
ATOM 684 O O . CYS A 1 87 ? -2.879 6.019 4.940 1.00 98.69 87 CYS A O 1
ATOM 686 N N . ASP A 1 88 ? -3.375 7.274 6.745 1.00 98.56 88 ASP A N 1
ATOM 687 C CA . ASP A 1 88 ? -2.678 8.483 6.280 1.00 98.56 88 ASP A CA 1
ATOM 688 C C . ASP A 1 88 ? -1.188 8.216 6.059 1.00 98.56 88 ASP A C 1
ATOM 690 O O . ASP A 1 88 ? -0.665 8.491 4.978 1.00 98.56 88 ASP A O 1
ATOM 694 N N . ALA A 1 89 ? -0.521 7.620 7.049 1.00 98.56 89 ALA A N 1
ATOM 695 C CA . ALA A 1 89 ? 0.902 7.307 6.981 1.00 98.56 89 ALA A CA 1
ATOM 696 C C . ALA A 1 89 ? 1.239 6.341 5.831 1.00 98.56 89 ALA A C 1
ATOM 698 O O . ALA A 1 89 ? 2.206 6.557 5.095 1.00 98.56 89 ALA A O 1
ATOM 699 N N . ILE A 1 90 ? 0.420 5.301 5.631 1.00 98.69 90 ILE A N 1
ATOM 700 C CA . ILE A 1 90 ? 0.570 4.363 4.509 1.00 98.69 90 ILE A CA 1
ATOM 701 C C . ILE A 1 90 ? 0.389 5.085 3.173 1.00 98.69 90 ILE A C 1
ATOM 703 O O . ILE A 1 90 ? 1.231 4.938 2.288 1.00 98.69 90 ILE A O 1
ATOM 707 N N . CYS A 1 91 ? -0.669 5.882 3.012 1.00 98.00 91 CYS A N 1
ATOM 708 C CA . CYS A 1 91 ? -0.938 6.581 1.753 1.00 98.00 91 CYS A CA 1
ATOM 709 C C . CYS A 1 91 ? 0.132 7.634 1.437 1.00 98.00 91 CYS A C 1
ATOM 711 O O . CYS A 1 91 ? 0.517 7.790 0.277 1.00 98.00 91 CYS A O 1
ATOM 713 N N . GLN A 1 92 ? 0.662 8.323 2.451 1.00 97.44 92 GLN A N 1
ATOM 714 C CA . GLN A 1 92 ? 1.774 9.256 2.285 1.00 97.44 92 GLN A CA 1
ATOM 715 C C . GLN A 1 92 ? 3.047 8.526 1.838 1.00 97.44 92 GLN A C 1
ATOM 717 O O . GLN A 1 92 ? 3.686 8.940 0.870 1.00 97.44 92 GLN A O 1
ATOM 722 N N . ALA A 1 93 ? 3.396 7.416 2.495 1.00 98.06 93 ALA A N 1
ATOM 723 C CA . ALA A 1 93 ? 4.538 6.593 2.106 1.00 98.06 93 ALA A CA 1
ATOM 724 C C . ALA A 1 93 ? 4.389 6.046 0.678 1.00 98.06 93 ALA A C 1
ATOM 726 O O . ALA A 1 93 ? 5.337 6.089 -0.105 1.00 98.06 93 ALA A O 1
ATOM 727 N N . TRP A 1 94 ? 3.188 5.595 0.314 1.00 97.62 94 TRP A N 1
ATOM 728 C CA . TRP A 1 94 ? 2.881 5.112 -1.030 1.00 97.62 94 TRP A CA 1
ATOM 729 C C . TRP A 1 94 ? 2.955 6.224 -2.073 1.00 97.62 94 TRP A C 1
ATOM 731 O O . TRP A 1 94 ? 3.479 6.008 -3.158 1.00 97.62 94 TRP A O 1
ATOM 741 N N . SER A 1 95 ? 2.490 7.430 -1.756 1.00 96.00 95 SER A N 1
ATOM 742 C CA . SER A 1 95 ? 2.591 8.574 -2.668 1.00 96.00 95 SER A CA 1
ATOM 743 C C . SER A 1 95 ? 4.049 8.913 -2.976 1.00 96.00 95 SER A C 1
ATOM 745 O O . SER A 1 95 ? 4.401 9.108 -4.138 1.00 96.00 95 SER A O 1
ATOM 747 N N . THR A 1 96 ? 4.913 8.892 -1.957 1.00 95.88 96 THR A N 1
ATOM 748 C CA . THR A 1 96 ? 6.366 9.050 -2.127 1.00 95.88 96 THR A CA 1
ATOM 749 C C . THR A 1 96 ? 6.978 7.900 -2.925 1.00 95.88 96 THR A C 1
ATOM 751 O O . THR A 1 96 ? 7.826 8.128 -3.784 1.00 95.88 96 THR A O 1
ATOM 754 N N . TYR A 1 97 ? 6.552 6.660 -2.677 1.00 96.38 97 TYR A N 1
ATOM 755 C CA . TYR A 1 97 ? 6.974 5.517 -3.485 1.00 96.38 97 TYR A CA 1
ATOM 756 C C . TYR A 1 97 ? 6.605 5.713 -4.953 1.00 96.38 97 TYR A C 1
ATOM 758 O O . TYR A 1 97 ? 7.467 5.644 -5.815 1.00 96.38 97 TYR A O 1
ATOM 766 N N . HIS A 1 98 ? 5.342 6.015 -5.235 1.00 95.31 98 HIS A N 1
ATOM 767 C CA . HIS A 1 98 ? 4.814 6.172 -6.584 1.00 95.31 98 HIS A CA 1
ATOM 768 C C . HIS A 1 98 ? 5.531 7.281 -7.365 1.00 95.31 98 HIS A C 1
ATOM 770 O O . HIS A 1 98 ? 5.877 7.071 -8.522 1.00 95.31 98 HIS A O 1
ATOM 776 N N . SER A 1 99 ? 5.825 8.423 -6.734 1.00 94.31 99 SER A N 1
ATOM 777 C CA . SER A 1 99 ? 6.529 9.529 -7.399 1.00 94.31 99 SER A CA 1
ATOM 778 C C . SER A 1 99 ? 8.012 9.249 -7.663 1.00 94.31 99 SER A C 1
ATOM 780 O O . SER A 1 99 ? 8.588 9.814 -8.592 1.00 94.31 99 SER A O 1
ATOM 782 N N . THR A 1 100 ? 8.636 8.377 -6.868 1.00 94.69 100 THR A N 1
ATOM 783 C CA . THR A 1 100 ? 10.066 8.042 -6.980 1.00 94.69 100 THR A CA 1
ATOM 784 C C . THR A 1 100 ? 10.332 6.716 -7.685 1.00 94.69 100 THR A C 1
ATOM 786 O O . THR A 1 100 ? 11.473 6.444 -8.055 1.00 94.69 100 THR A O 1
ATOM 789 N N . ALA A 1 101 ? 9.301 5.895 -7.885 1.00 96.19 101 ALA A N 1
ATOM 790 C CA . ALA A 1 101 ? 9.419 4.577 -8.480 1.00 96.19 101 ALA A CA 1
ATOM 791 C C . ALA A 1 101 ? 9.885 4.662 -9.940 1.00 96.19 101 ALA A C 1
ATOM 793 O O . ALA A 1 101 ? 9.317 5.399 -10.747 1.00 96.19 101 ALA A O 1
ATOM 794 N N . CYS A 1 102 ? 10.914 3.881 -10.263 1.00 96.69 102 CYS A N 1
ATOM 795 C CA . CYS A 1 102 ? 11.549 3.823 -11.572 1.00 96.69 102 CYS A CA 1
ATOM 796 C C . CYS A 1 102 ? 11.812 2.368 -11.976 1.00 96.69 102 CYS A C 1
ATOM 798 O O . CYS A 1 102 ? 12.320 1.574 -11.181 1.00 96.69 102 CYS A O 1
ATOM 800 N N . LEU A 1 103 ? 11.537 2.028 -13.233 1.00 96.81 103 LEU A N 1
ATOM 801 C CA . LEU A 1 103 ? 12.090 0.847 -13.887 1.00 96.81 103 LEU A CA 1
ATOM 802 C C . LEU A 1 103 ? 13.507 1.131 -14.372 1.00 96.81 103 LEU A C 1
ATOM 804 O O . LEU A 1 103 ? 13.738 2.064 -15.137 1.00 96.81 103 LEU A O 1
ATOM 808 N N . THR A 1 104 ? 14.456 0.303 -13.966 1.00 95.38 104 THR A N 1
ATOM 809 C CA . THR A 1 104 ? 15.859 0.423 -14.374 1.00 95.38 104 THR A CA 1
ATOM 810 C C . THR A 1 104 ? 16.319 -0.842 -15.077 1.00 95.38 104 THR A C 1
ATOM 812 O O . THR A 1 104 ? 15.719 -1.905 -14.906 1.00 95.38 104 THR A O 1
ATOM 815 N N . THR A 1 105 ? 17.408 -0.752 -15.844 1.00 94.31 105 THR A N 1
ATOM 816 C CA . THR A 1 105 ? 18.083 -1.906 -16.475 1.00 94.31 105 THR A CA 1
ATOM 817 C C . THR A 1 105 ? 17.197 -2.702 -17.442 1.00 94.31 105 THR A C 1
ATOM 819 O O . THR A 1 105 ? 17.322 -3.920 -17.570 1.00 94.31 105 THR A O 1
ATOM 822 N N . VAL A 1 106 ? 16.268 -2.025 -18.123 1.00 97.56 106 VAL A N 1
ATOM 823 C CA . VAL A 1 106 ? 15.440 -2.655 -19.158 1.00 97.56 106 VAL A CA 1
ATOM 824 C C . VAL A 1 106 ? 16.314 -2.935 -20.375 1.00 97.56 106 VAL A C 1
ATOM 826 O O . VAL A 1 106 ? 17.006 -2.045 -20.861 1.00 97.56 106 VAL A O 1
ATOM 829 N N . MET A 1 107 ? 16.277 -4.162 -20.879 1.00 97.62 107 MET A N 1
ATOM 830 C CA . MET A 1 107 ? 17.014 -4.565 -22.073 1.00 97.62 107 MET A CA 1
ATOM 831 C C . MET A 1 107 ? 16.166 -4.337 -23.316 1.00 97.62 107 MET A C 1
ATOM 833 O O . MET A 1 107 ? 14.976 -4.665 -23.324 1.00 97.62 107 MET A O 1
ATOM 837 N N . ILE A 1 108 ? 16.786 -3.811 -24.372 1.00 97.88 108 ILE A N 1
ATOM 838 C CA . ILE A 1 108 ? 16.109 -3.461 -25.621 1.00 97.88 108 ILE A CA 1
ATOM 839 C C . ILE A 1 108 ? 16.740 -4.211 -26.793 1.00 97.88 108 ILE A C 1
ATOM 841 O O . ILE A 1 108 ? 17.950 -4.142 -27.025 1.00 97.88 108 ILE A O 1
ATOM 845 N N . ALA A 1 109 ? 15.894 -4.905 -27.551 1.00 97.25 109 ALA A N 1
ATOM 846 C CA . ALA A 1 109 ? 16.258 -5.622 -28.765 1.00 97.25 109 ALA A CA 1
ATOM 847 C C . ALA A 1 109 ? 15.240 -5.297 -29.864 1.00 97.25 109 ALA A C 1
ATOM 849 O O . ALA A 1 109 ? 14.094 -5.751 -29.833 1.00 97.25 109 ALA A O 1
ATOM 850 N N . GLY A 1 110 ? 15.658 -4.469 -30.817 1.00 96.31 110 GLY A N 1
ATOM 851 C CA . GLY A 1 110 ? 14.789 -3.880 -31.823 1.00 96.31 110 GLY A CA 1
ATOM 852 C C . GLY A 1 110 ? 13.597 -3.184 -31.157 1.00 96.31 110 GLY A C 1
ATOM 853 O O . GLY A 1 110 ? 13.802 -2.366 -30.258 1.00 96.31 110 GLY A O 1
ATOM 854 N N . PRO A 1 111 ? 12.352 -3.517 -31.538 1.00 97.19 111 PRO A N 1
ATOM 855 C CA . PRO A 1 111 ? 11.170 -2.862 -30.992 1.00 97.19 111 PRO A CA 1
ATOM 856 C C . PRO A 1 111 ? 10.787 -3.304 -29.574 1.00 97.19 111 PRO A C 1
ATOM 858 O O . PRO A 1 111 ? 9.869 -2.732 -28.979 1.00 97.19 111 PRO A O 1
ATOM 861 N N . THR A 1 112 ? 11.455 -4.326 -29.039 1.00 97.75 112 THR A N 1
ATOM 862 C CA . THR A 1 112 ? 11.005 -5.061 -27.861 1.00 97.75 112 THR A CA 1
ATOM 863 C C . THR A 1 112 ? 11.843 -4.738 -26.628 1.00 97.75 112 THR A C 1
ATOM 865 O O . THR A 1 112 ? 13.071 -4.685 -26.684 1.00 97.75 112 THR A O 1
ATOM 868 N N . ALA A 1 113 ? 11.165 -4.579 -25.493 1.00 98.00 113 ALA A N 1
ATOM 869 C CA . ALA A 1 113 ? 11.737 -4.372 -24.171 1.00 98.00 113 ALA A CA 1
ATOM 870 C C . ALA A 1 113 ? 11.535 -5.604 -23.276 1.00 98.00 113 ALA A C 1
ATOM 872 O O . ALA A 1 113 ? 10.474 -6.233 -23.291 1.00 98.00 113 ALA A O 1
ATOM 873 N N . SER A 1 114 ? 12.533 -5.952 -22.466 1.00 97.62 114 SER A N 1
ATOM 874 C CA . SER A 1 114 ? 12.459 -7.083 -21.534 1.00 97.62 114 SER A CA 1
ATOM 875 C C . SER A 1 114 ? 13.337 -6.890 -20.294 1.00 97.62 114 SER A C 1
ATOM 877 O O . SER A 1 114 ? 14.250 -6.067 -20.281 1.00 97.62 114 SER A O 1
ATOM 879 N N . GLY A 1 115 ? 13.059 -7.650 -19.235 1.00 96.25 115 GLY A N 1
ATOM 880 C CA . GLY A 1 115 ? 13.839 -7.635 -18.001 1.00 96.25 115 GLY A CA 1
ATOM 881 C C . GLY A 1 115 ? 13.585 -6.394 -17.144 1.00 96.25 115 GLY A C 1
ATOM 882 O O . GLY A 1 115 ? 12.437 -6.013 -16.910 1.00 96.25 115 GLY A O 1
ATOM 883 N N . GLY A 1 116 ? 14.661 -5.796 -16.638 1.00 94.75 116 GLY A N 1
ATOM 884 C CA . GLY A 1 116 ? 14.624 -4.638 -15.750 1.00 94.75 116 GLY A CA 1
ATOM 885 C C . GLY A 1 116 ? 14.240 -4.944 -14.303 1.00 94.75 116 GLY A C 1
ATOM 886 O O . GLY A 1 116 ? 14.073 -6.097 -13.899 1.00 94.75 116 GLY A O 1
ATOM 887 N N . MET A 1 117 ? 14.131 -3.899 -13.489 1.00 94.06 117 MET A N 1
ATOM 888 C CA . MET A 1 117 ? 13.700 -3.983 -12.094 1.00 94.06 117 MET A CA 1
ATOM 889 C C . MET A 1 117 ? 12.968 -2.712 -11.687 1.00 94.06 117 MET A C 1
ATOM 891 O O . MET A 1 117 ? 13.424 -1.614 -11.998 1.00 94.06 117 MET A O 1
ATOM 895 N N . LEU A 1 118 ? 11.852 -2.867 -10.973 1.00 96.31 118 LEU A N 1
ATOM 896 C CA . LEU A 1 118 ? 11.172 -1.749 -10.335 1.00 96.31 118 LEU A CA 1
ATOM 897 C C . LEU A 1 118 ? 11.861 -1.416 -9.011 1.00 96.31 118 LEU A C 1
ATOM 899 O O . LEU A 1 118 ? 12.023 -2.284 -8.152 1.00 96.31 118 LEU A O 1
ATOM 903 N N . VAL A 1 119 ? 12.243 -0.155 -8.844 1.00 95.31 119 VAL A N 1
ATOM 904 C CA . VAL A 1 119 ? 12.878 0.3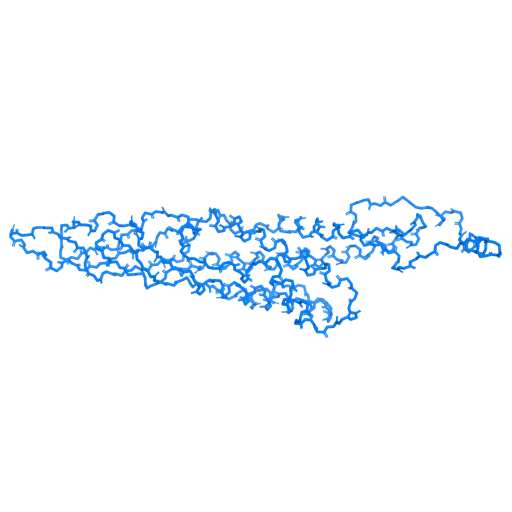60 -7.629 1.00 95.31 119 VAL A CA 1
ATOM 905 C C . VAL A 1 119 ? 12.146 1.621 -7.194 1.00 95.31 119 VAL A C 1
ATOM 907 O O . VAL A 1 119 ? 11.917 2.503 -8.012 1.00 95.31 119 VAL A O 1
ATOM 910 N N . GLY A 1 120 ? 11.801 1.730 -5.912 1.00 94.75 120 GLY A N 1
ATOM 911 C CA . GLY A 1 120 ? 11.209 2.936 -5.330 1.00 94.75 120 GLY A CA 1
ATOM 912 C C . GLY A 1 120 ? 11.585 3.113 -3.860 1.00 94.75 120 GLY A C 1
ATOM 913 O O . GLY A 1 120 ? 12.277 2.274 -3.276 1.00 94.75 120 GLY A O 1
ATOM 914 N N . ALA A 1 121 ? 11.147 4.221 -3.258 1.00 95.69 121 ALA A N 1
ATOM 915 C CA . ALA A 1 121 ? 11.476 4.551 -1.871 1.00 95.69 121 ALA A CA 1
ATOM 916 C C . ALA A 1 121 ? 10.961 3.495 -0.864 1.00 95.69 121 ALA A C 1
ATOM 918 O O . ALA A 1 121 ? 9.826 3.037 -0.972 1.00 95.69 121 ALA A O 1
ATOM 919 N N . PRO A 1 122 ? 11.730 3.121 0.172 1.00 95.75 122 PRO A N 1
ATOM 920 C CA . PRO A 1 122 ? 11.277 2.130 1.145 1.00 95.75 122 PRO A CA 1
ATOM 921 C C . PRO A 1 122 ? 10.102 2.662 1.985 1.00 95.75 122 PRO A C 1
ATOM 923 O O . PRO A 1 122 ? 10.218 3.693 2.647 1.00 95.75 122 PRO A O 1
ATOM 926 N N . LEU A 1 123 ? 8.978 1.935 2.012 1.00 98.06 123 LEU A N 1
ATOM 927 C CA . LEU A 1 123 ? 7.768 2.367 2.731 1.00 98.06 123 LEU A CA 1
ATOM 928 C C . LEU A 1 123 ? 7.935 2.338 4.257 1.00 98.06 123 LEU A C 1
ATOM 930 O O . LEU A 1 123 ? 7.451 3.242 4.930 1.00 98.06 123 LEU A O 1
ATOM 934 N N . THR A 1 124 ? 8.620 1.335 4.817 1.00 98.56 124 THR A N 1
ATOM 935 C CA . THR A 1 124 ? 8.756 1.157 6.276 1.00 98.56 124 THR A CA 1
ATOM 936 C C . THR A 1 124 ? 9.206 2.429 7.010 1.00 98.56 124 THR A C 1
ATOM 938 O O . THR A 1 124 ? 8.482 2.873 7.905 1.00 98.56 124 THR A O 1
ATOM 941 N N . PRO A 1 125 ? 10.349 3.063 6.667 1.00 98.19 125 PRO A N 1
ATOM 942 C CA . PRO A 1 125 ? 10.787 4.276 7.359 1.00 98.19 125 PRO A CA 1
ATOM 943 C C . PRO A 1 125 ? 9.823 5.456 7.167 1.00 98.19 125 PRO A C 1
ATOM 945 O O . PRO A 1 125 ? 9.663 6.260 8.082 1.00 98.19 125 PRO A O 1
ATOM 948 N N . LEU A 1 126 ? 9.138 5.541 6.023 1.00 98.25 126 LEU A N 1
ATOM 949 C CA . LEU A 1 126 ? 8.175 6.609 5.737 1.00 98.25 126 LEU A CA 1
ATOM 950 C C . LEU A 1 126 ? 6.898 6.472 6.582 1.00 98.25 126 LEU A C 1
ATOM 952 O O . LEU A 1 126 ? 6.411 7.463 7.131 1.00 98.25 126 LEU A O 1
ATOM 956 N N . ILE A 1 127 ? 6.394 5.244 6.746 1.00 98.69 127 ILE A N 1
ATOM 957 C CA . ILE A 1 127 ? 5.237 4.958 7.606 1.00 98.69 127 ILE A CA 1
ATOM 958 C C . ILE A 1 127 ? 5.605 5.197 9.075 1.00 98.69 127 ILE A C 1
ATOM 960 O O . ILE A 1 127 ? 4.841 5.816 9.806 1.00 98.69 127 ILE A O 1
ATOM 964 N N . LEU A 1 128 ? 6.789 4.771 9.527 1.00 98.38 128 LEU A N 1
ATOM 965 C CA . LEU A 1 128 ? 7.246 5.012 10.905 1.00 98.38 128 LEU A CA 1
ATOM 966 C C . LEU A 1 128 ? 7.409 6.507 11.232 1.00 98.38 128 LEU A C 1
ATOM 968 O O . LEU A 1 128 ? 7.167 6.943 12.365 1.00 98.38 128 LEU A O 1
ATOM 972 N N . ALA A 1 129 ? 7.830 7.303 10.247 1.00 97.81 129 ALA A N 1
ATOM 973 C CA . ALA A 1 129 ? 8.002 8.738 10.414 1.00 97.81 129 ALA A CA 1
ATOM 974 C C . ALA A 1 129 ? 6.664 9.451 10.676 1.00 97.81 129 ALA A C 1
ATOM 976 O O . ALA A 1 129 ? 6.601 10.298 11.571 1.00 97.81 129 ALA A O 1
ATOM 977 N N . SER A 1 130 ? 5.606 9.066 9.957 1.00 97.38 130 SER A N 1
ATOM 978 C CA . SER A 1 130 ? 4.294 9.738 9.946 1.00 97.38 130 SER A CA 1
ATOM 979 C C . SER A 1 130 ? 3.199 9.037 10.765 1.00 97.38 130 SER A C 1
ATOM 981 O O . SER A 1 130 ? 2.188 9.655 11.087 1.00 97.38 130 SER A O 1
ATOM 983 N N . GLY A 1 131 ? 3.388 7.768 11.127 1.00 97.75 131 GLY A N 1
ATOM 984 C CA . GLY A 1 131 ? 2.366 6.951 11.777 1.00 97.75 131 GLY A CA 1
ATOM 985 C C . GLY A 1 131 ? 2.078 7.315 13.242 1.00 97.75 131 GLY A C 1
ATOM 986 O O . GLY A 1 131 ? 2.911 7.948 13.906 1.00 97.75 131 GLY A O 1
ATOM 987 N N . PRO A 1 132 ? 0.918 6.882 13.781 1.00 98.19 132 PRO A N 1
ATOM 988 C CA . PRO A 1 132 ? 0.522 7.156 15.161 1.00 98.19 132 PRO A CA 1
ATOM 989 C C . PRO A 1 132 ? 1.504 6.559 16.172 1.00 98.19 132 PRO A C 1
ATOM 991 O O . PRO A 1 132 ? 1.910 5.399 16.063 1.00 98.19 132 PRO A O 1
ATOM 994 N N . LYS A 1 133 ? 1.888 7.361 17.163 1.00 97.06 133 LYS A N 1
ATOM 995 C CA . LYS A 1 133 ? 2.892 7.013 18.182 1.00 97.06 133 LYS A CA 1
ATOM 996 C C . LYS A 1 133 ? 2.706 7.788 19.489 1.00 97.06 133 LYS A C 1
ATOM 998 O O . LYS A 1 133 ? 3.667 7.980 20.226 1.00 97.06 133 LYS A O 1
ATOM 1003 N N . ALA A 1 134 ? 1.487 8.250 19.776 1.00 95.75 134 ALA A N 1
ATOM 1004 C CA . ALA A 1 134 ? 1.192 9.010 20.991 1.00 95.75 134 ALA A CA 1
ATOM 1005 C C . ALA A 1 134 ? 1.231 8.134 22.255 1.00 95.75 134 ALA A C 1
ATOM 1007 O O . ALA A 1 134 ? 1.407 8.647 23.357 1.00 95.75 134 ALA A O 1
ATOM 1008 N N . SER A 1 135 ? 1.098 6.813 22.108 1.00 95.00 135 SER A N 1
ATOM 1009 C CA . SER A 1 135 ? 1.283 5.843 23.190 1.00 95.00 135 SER A CA 1
ATOM 1010 C C . SER A 1 135 ? 2.234 4.715 22.789 1.00 95.00 135 SER A C 1
ATOM 1012 O O . SER A 1 135 ? 2.467 4.466 21.604 1.00 95.00 135 SER A O 1
ATOM 1014 N N . ALA A 1 136 ? 2.748 3.983 23.782 1.00 94.25 136 ALA A N 1
ATOM 1015 C CA . ALA A 1 136 ? 3.582 2.803 23.549 1.00 94.25 136 ALA A CA 1
ATOM 1016 C C . ALA A 1 136 ? 2.859 1.733 22.710 1.00 94.25 136 ALA A C 1
ATOM 1018 O O . ALA A 1 136 ? 3.474 1.109 21.846 1.00 94.25 136 ALA A O 1
ATOM 1019 N N . ASN A 1 137 ? 1.548 1.569 22.918 1.00 92.38 137 ASN A N 1
ATOM 1020 C CA . ASN A 1 137 ? 0.735 0.660 22.116 1.00 92.38 137 ASN A CA 1
ATOM 1021 C C . ASN A 1 137 ? 0.636 1.147 20.671 1.00 92.38 137 ASN A C 1
ATOM 1023 O O . ASN A 1 137 ? 0.952 0.380 19.768 1.00 92.38 137 ASN A O 1
ATOM 1027 N N . GLU A 1 138 ? 0.290 2.416 20.437 1.00 95.69 138 GLU A N 1
ATOM 1028 C CA . GLU A 1 138 ? 0.256 2.965 19.073 1.00 95.69 138 GLU A CA 1
ATOM 1029 C C . GLU A 1 138 ? 1.598 2.767 18.358 1.00 95.69 138 GLU A C 1
ATOM 1031 O O . GLU A 1 138 ? 1.626 2.250 17.247 1.00 95.69 138 GLU A O 1
ATOM 1036 N N . ALA A 1 139 ? 2.717 3.066 19.025 1.00 97.31 139 ALA A N 1
ATOM 1037 C CA . ALA A 1 139 ? 4.048 2.860 18.462 1.00 97.31 139 ALA A CA 1
ATOM 1038 C C . ALA A 1 139 ? 4.341 1.377 18.146 1.00 97.31 139 ALA A C 1
ATOM 1040 O O . ALA A 1 139 ? 4.958 1.080 17.121 1.00 97.31 139 ALA A O 1
ATOM 1041 N N . LYS A 1 140 ? 3.887 0.440 18.996 1.00 97.00 140 LYS A N 1
ATOM 1042 C CA . LYS A 1 140 ? 4.009 -1.013 18.774 1.00 97.00 140 LYS A CA 1
ATOM 1043 C C . LYS A 1 140 ? 3.242 -1.443 17.520 1.00 97.00 140 LYS A C 1
ATOM 1045 O O . LYS A 1 140 ? 3.844 -2.039 16.629 1.00 97.00 140 LYS A O 1
ATOM 1050 N N . TYR A 1 141 ? 1.954 -1.110 17.425 1.00 98.00 141 TYR A N 1
ATOM 1051 C CA . TYR A 1 141 ? 1.118 -1.468 16.273 1.00 98.00 141 TYR A CA 1
ATOM 1052 C C . TYR A 1 141 ? 1.607 -0.803 14.983 1.00 98.00 141 TYR A C 1
ATOM 1054 O O . TYR A 1 141 ? 1.719 -1.466 13.953 1.00 98.00 141 TYR A O 1
ATOM 1062 N N . THR A 1 142 ? 1.998 0.471 15.049 1.00 98.56 142 THR A N 1
ATOM 1063 C CA . THR A 1 142 ? 2.526 1.210 13.897 1.00 98.56 142 THR A CA 1
ATOM 1064 C C . THR A 1 142 ? 3.811 0.576 13.383 1.00 98.56 142 THR A C 1
ATOM 1066 O O . THR A 1 142 ? 3.978 0.445 12.174 1.00 98.56 142 THR A O 1
ATOM 1069 N N . ARG A 1 143 ? 4.702 0.113 14.271 1.00 98.56 143 ARG A N 1
ATOM 1070 C CA . ARG A 1 143 ? 5.924 -0.594 13.866 1.00 98.56 143 ARG A CA 1
ATOM 1071 C C . ARG A 1 143 ? 5.627 -1.897 13.135 1.00 98.56 143 ARG A C 1
ATOM 1073 O O . ARG A 1 143 ? 6.247 -2.150 12.103 1.00 98.56 143 ARG A O 1
ATOM 1080 N N . VAL A 1 144 ? 4.695 -2.694 13.652 1.00 98.62 144 VAL A N 1
ATOM 1081 C CA . VAL A 1 144 ? 4.266 -3.948 13.015 1.00 98.62 144 VAL A CA 1
ATOM 1082 C C . VAL A 1 144 ? 3.688 -3.668 11.628 1.00 98.62 144 VAL A C 1
ATOM 1084 O O . VAL A 1 144 ? 4.180 -4.206 10.639 1.00 98.62 144 VAL A O 1
ATOM 1087 N N . ILE A 1 145 ? 2.712 -2.761 11.529 1.00 98.75 145 ILE A N 1
ATOM 1088 C CA . ILE A 1 145 ? 2.059 -2.424 10.257 1.00 98.75 145 ILE A CA 1
ATOM 1089 C C . ILE A 1 145 ? 3.075 -1.871 9.250 1.00 98.75 145 ILE A C 1
ATOM 1091 O O . ILE A 1 145 ? 3.119 -2.336 8.113 1.00 98.75 145 ILE A O 1
ATOM 1095 N N . ALA A 1 146 ? 3.934 -0.932 9.662 1.00 98.81 146 ALA A N 1
ATOM 1096 C CA . ALA A 1 146 ? 4.961 -0.355 8.798 1.00 98.81 146 ALA A CA 1
ATOM 1097 C C . ALA A 1 146 ? 5.919 -1.418 8.247 1.00 98.81 146 ALA A C 1
ATOM 1099 O O . ALA A 1 146 ? 6.234 -1.411 7.058 1.00 98.81 146 ALA A O 1
ATOM 1100 N N . THR A 1 147 ? 6.366 -2.336 9.109 1.00 98.69 147 THR A N 1
ATOM 1101 C CA . THR A 1 147 ? 7.306 -3.399 8.738 1.00 98.69 147 THR A CA 1
ATOM 1102 C C . THR A 1 147 ? 6.670 -4.356 7.743 1.00 98.69 147 THR A C 1
ATOM 1104 O O . THR A 1 147 ? 7.277 -4.651 6.713 1.00 98.69 147 THR A O 1
ATOM 1107 N N . VAL A 1 148 ? 5.445 -4.809 8.012 1.00 98.75 148 VAL A N 1
ATOM 1108 C CA . VAL A 1 148 ? 4.743 -5.763 7.150 1.00 98.75 148 VAL A CA 1
ATOM 1109 C C . VAL A 1 148 ? 4.388 -5.142 5.803 1.00 98.75 148 VAL A C 1
ATOM 1111 O O . VAL A 1 148 ? 4.741 -5.707 4.773 1.00 98.75 148 VAL A O 1
ATOM 1114 N N . VAL A 1 149 ? 3.772 -3.955 5.782 1.00 98.62 149 VAL A N 1
ATOM 1115 C CA . VAL A 1 149 ? 3.406 -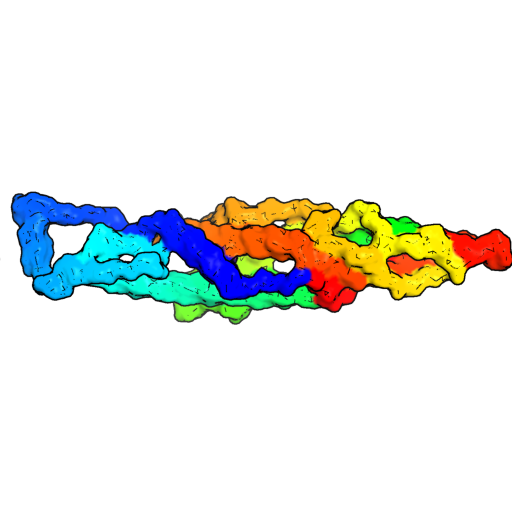3.277 4.525 1.00 98.62 149 VAL A CA 1
ATOM 1116 C C . VAL A 1 149 ? 4.650 -2.947 3.699 1.00 98.62 149 VAL A C 1
ATOM 1118 O O . VAL A 1 149 ? 4.678 -3.194 2.494 1.00 98.62 149 VAL A O 1
ATOM 1121 N N . GLY A 1 150 ? 5.711 -2.434 4.328 1.00 98.44 150 GLY A N 1
ATOM 1122 C CA . GLY A 1 150 ? 6.938 -2.096 3.611 1.00 98.44 150 GLY A CA 1
ATOM 1123 C C . GLY A 1 150 ? 7.704 -3.314 3.094 1.00 98.44 150 GLY A C 1
ATOM 1124 O O . GLY A 1 150 ? 8.203 -3.286 1.966 1.00 98.44 150 GLY A O 1
ATOM 1125 N N . THR A 1 151 ? 7.742 -4.408 3.858 1.00 98.38 151 THR A N 1
ATOM 1126 C CA . THR A 1 151 ? 8.327 -5.682 3.404 1.00 98.38 151 THR A CA 1
ATOM 1127 C C . THR A 1 151 ? 7.493 -6.298 2.286 1.00 98.38 151 THR A C 1
ATOM 1129 O O . THR A 1 151 ? 8.056 -6.772 1.300 1.00 98.38 151 THR A O 1
ATOM 1132 N N . GLY A 1 152 ? 6.162 -6.239 2.391 1.00 98.31 152 GLY A N 1
ATOM 1133 C CA . GLY A 1 152 ? 5.237 -6.699 1.360 1.00 98.31 152 GLY A CA 1
ATOM 1134 C C . GLY A 1 152 ? 5.458 -5.982 0.029 1.00 98.31 152 GLY A C 1
ATOM 1135 O O . GLY A 1 152 ? 5.621 -6.645 -0.999 1.00 98.31 152 GLY A O 1
ATOM 1136 N N . MET A 1 153 ? 5.568 -4.648 0.065 1.00 98.00 153 MET A N 1
ATOM 1137 C CA . MET A 1 153 ? 5.829 -3.816 -1.115 1.00 98.00 153 MET A CA 1
ATOM 1138 C C . MET A 1 153 ? 7.212 -4.102 -1.712 1.00 98.00 153 MET A C 1
ATOM 1140 O O . MET A 1 153 ? 7.344 -4.274 -2.921 1.00 98.00 153 MET A O 1
ATOM 1144 N N . THR A 1 154 ? 8.239 -4.217 -0.865 1.00 97.31 154 THR A N 1
ATOM 1145 C CA . THR A 1 154 ? 9.613 -4.537 -1.296 1.00 97.31 154 THR A CA 1
ATOM 1146 C C . THR A 1 154 ? 9.703 -5.933 -1.920 1.00 97.31 154 THR A C 1
ATOM 1148 O O . THR A 1 154 ? 10.412 -6.141 -2.905 1.00 97.31 154 THR A O 1
ATOM 1151 N N . SER A 1 155 ? 8.955 -6.894 -1.377 1.00 97.50 155 SER A N 1
ATOM 1152 C CA . SER A 1 155 ? 8.888 -8.250 -1.922 1.00 97.50 155 SER A CA 1
ATOM 1153 C C . SER A 1 155 ? 8.198 -8.243 -3.282 1.00 97.50 155 SER A C 1
ATOM 1155 O O . SER A 1 155 ? 8.758 -8.765 -4.241 1.00 97.50 155 SER A O 1
ATOM 1157 N N . TRP A 1 156 ? 7.047 -7.575 -3.404 1.00 97.88 156 TRP A N 1
ATOM 1158 C CA . TRP A 1 156 ? 6.326 -7.462 -4.672 1.00 97.88 156 TRP A CA 1
ATOM 1159 C C . TRP A 1 156 ? 7.166 -6.761 -5.749 1.00 97.88 156 TRP A C 1
ATOM 1161 O O . TRP A 1 156 ? 7.348 -7.330 -6.825 1.00 97.88 156 TRP A O 1
ATOM 1171 N N . GLN A 1 157 ? 7.746 -5.587 -5.464 1.00 96.44 157 GLN A N 1
ATOM 1172 C CA . GLN A 1 157 ? 8.492 -4.819 -6.475 1.00 96.44 157 GLN A CA 1
ATOM 1173 C C . GLN A 1 157 ? 9.663 -5.619 -7.064 1.00 96.44 157 GLN A C 1
ATOM 1175 O O . GLN A 1 157 ? 9.981 -5.481 -8.243 1.00 96.44 157 GLN A O 1
ATOM 1180 N N . SER A 1 158 ? 10.283 -6.497 -6.263 1.00 96.12 158 SER A N 1
ATOM 1181 C CA . SER A 1 158 ? 11.413 -7.320 -6.707 1.00 96.12 158 SER A CA 1
ATOM 1182 C C . SER A 1 158 ? 11.026 -8.308 -7.815 1.00 96.12 158 SER A C 1
ATOM 1184 O O . SER A 1 158 ? 11.868 -8.693 -8.631 1.00 96.12 158 SER A O 1
ATOM 1186 N N . THR A 1 159 ? 9.739 -8.659 -7.882 1.00 97.31 159 THR A N 1
ATOM 1187 C CA . THR A 1 159 ? 9.168 -9.573 -8.877 1.00 97.31 159 THR A CA 1
ATOM 1188 C C . THR A 1 159 ? 8.758 -8.879 -10.171 1.00 97.31 159 THR A C 1
ATOM 1190 O O . THR A 1 159 ? 8.516 -9.563 -11.163 1.00 97.31 159 THR A O 1
ATOM 1193 N N . VAL A 1 160 ? 8.696 -7.542 -10.184 1.00 97.69 160 VAL A N 1
ATOM 1194 C CA . VAL A 1 160 ? 8.232 -6.778 -11.344 1.00 97.69 160 VAL A CA 1
ATOM 1195 C C . VAL A 1 160 ? 9.274 -6.826 -12.459 1.00 97.69 160 VAL A C 1
ATOM 1197 O O . VAL A 1 160 ? 10.423 -6.412 -12.258 1.00 97.69 160 VAL A O 1
ATOM 1200 N N . LYS A 1 161 ? 8.866 -7.323 -13.635 1.00 97.44 161 LYS A N 1
ATOM 1201 C CA . LYS A 1 161 ? 9.695 -7.463 -14.844 1.00 97.44 161 LYS A CA 1
ATOM 1202 C C . LYS A 1 161 ? 8.925 -7.117 -16.117 1.00 97.44 161 LYS A C 1
ATOM 1204 O O . LYS A 1 161 ? 7.746 -7.434 -16.262 1.00 97.44 161 LYS A O 1
ATOM 1209 N N . VAL A 1 162 ? 9.629 -6.533 -17.083 1.00 97.38 162 VAL A N 1
ATOM 1210 C CA . VAL A 1 162 ? 9.128 -6.319 -18.446 1.00 97.38 162 VAL A CA 1
ATOM 1211 C C . VAL A 1 162 ? 9.232 -7.627 -19.229 1.00 97.38 162 VAL A C 1
ATOM 1213 O O . VAL A 1 162 ? 10.299 -8.240 -19.276 1.00 97.38 162 VAL A O 1
ATOM 1216 N N . ALA A 1 163 ? 8.142 -8.059 -19.861 1.00 93.69 163 ALA A N 1
ATOM 1217 C CA . ALA A 1 163 ? 8.068 -9.348 -20.549 1.00 93.69 163 ALA A CA 1
ATOM 1218 C C . ALA A 1 163 ? 7.844 -9.188 -22.055 1.00 93.69 163 ALA A C 1
ATOM 1220 O O . ALA A 1 163 ? 6.744 -9.391 -22.555 1.00 93.69 163 ALA A O 1
ATOM 1221 N N . GLY A 1 164 ? 8.900 -8.821 -22.783 1.00 94.81 164 GLY A N 1
ATOM 1222 C CA . GLY A 1 164 ? 8.866 -8.791 -24.248 1.00 94.81 164 GLY A CA 1
ATOM 1223 C C . GLY A 1 164 ? 7.879 -7.767 -24.820 1.00 94.81 164 GLY A C 1
ATOM 1224 O O . GLY A 1 164 ? 7.229 -8.032 -25.827 1.00 94.81 164 GLY A O 1
ATOM 1225 N N . MET A 1 165 ? 7.760 -6.600 -24.188 1.00 96.81 165 MET A N 1
ATOM 1226 C CA . MET A 1 165 ? 6.777 -5.582 -24.560 1.00 96.81 165 MET A CA 1
ATOM 1227 C C . MET A 1 165 ? 7.233 -4.794 -25.800 1.00 96.81 165 MET A C 1
ATOM 1229 O O . MET A 1 165 ? 8.396 -4.388 -25.850 1.00 96.81 165 MET A O 1
ATOM 1233 N N . PRO A 1 166 ? 6.356 -4.512 -26.782 1.00 96.94 166 PRO A N 1
ATOM 1234 C CA . PRO A 1 166 ? 6.699 -3.758 -27.993 1.00 96.94 166 PRO A CA 1
ATOM 1235 C C . PRO A 1 166 ? 6.743 -2.243 -27.721 1.00 96.94 166 PRO A C 1
ATOM 1237 O O . PRO A 1 166 ? 5.928 -1.468 -28.220 1.00 96.94 166 PRO A O 1
ATOM 1240 N N . TRP A 1 167 ? 7.669 -1.815 -26.867 1.00 97.69 167 TRP A N 1
ATOM 1241 C CA . TRP A 1 167 ? 7.750 -0.441 -26.373 1.00 97.69 167 TRP A CA 1
ATOM 1242 C C . TRP A 1 167 ? 8.370 0.556 -27.344 1.00 97.69 167 TRP A C 1
ATOM 1244 O O . TRP A 1 167 ? 8.099 1.747 -27.206 1.00 97.69 167 TRP A O 1
ATOM 1254 N N . TYR A 1 168 ? 9.166 0.105 -28.314 1.00 98.00 168 TYR A N 1
ATOM 1255 C CA . TYR A 1 168 ? 9.925 1.001 -29.190 1.00 98.00 168 TYR A CA 1
ATOM 1256 C C . TYR A 1 168 ? 9.763 0.646 -30.674 1.00 98.00 168 TYR A C 1
ATOM 1258 O O . TYR A 1 168 ? 10.755 0.332 -31.320 1.00 98.00 168 TYR A O 1
ATOM 1266 N N . PRO A 1 169 ? 8.561 0.710 -31.280 1.00 97.44 169 PRO A N 1
ATOM 1267 C CA . PRO A 1 169 ? 8.358 0.298 -32.676 1.00 97.44 169 PRO A CA 1
ATOM 1268 C C . PRO A 1 169 ? 9.381 0.869 -33.679 1.00 97.44 169 PRO A C 1
ATOM 1270 O O . PRO A 1 169 ? 9.840 0.156 -34.569 1.00 97.44 169 PRO A O 1
ATOM 1273 N N . ALA A 1 170 ? 9.811 2.123 -33.490 1.00 96.12 170 ALA A N 1
ATOM 1274 C CA . ALA A 1 170 ? 10.817 2.783 -34.328 1.00 96.12 170 ALA A CA 1
ATOM 1275 C C . ALA A 1 170 ? 12.213 2.123 -34.287 1.00 96.12 170 ALA A C 1
ATOM 1277 O O . ALA A 1 170 ? 13.006 2.291 -35.208 1.00 96.12 170 ALA A O 1
ATOM 1278 N N . PHE A 1 171 ? 12.527 1.350 -33.247 1.00 97.75 171 PHE A N 1
ATOM 1279 C CA . PHE A 1 171 ? 13.818 0.678 -33.093 1.00 97.75 171 PHE A CA 1
ATOM 1280 C C . PHE A 1 171 ? 13.934 -0.604 -33.922 1.00 97.75 171 PHE A C 1
ATOM 1282 O O . PHE A 1 171 ? 15.004 -1.208 -33.949 1.00 97.75 171 PHE A O 1
ATOM 1289 N N . ALA A 1 172 ? 12.868 -1.024 -34.611 1.00 96.62 172 ALA A N 1
ATOM 1290 C CA . ALA A 1 172 ? 12.953 -2.083 -35.613 1.00 96.62 172 ALA A CA 1
ATOM 1291 C C . ALA A 1 172 ? 13.806 -1.667 -36.828 1.00 96.62 172 ALA A C 1
ATOM 1293 O O . ALA A 1 172 ? 14.487 -2.508 -37.410 1.00 96.62 172 ALA A O 1
ATOM 1294 N N . ALA A 1 173 ? 13.785 -0.380 -37.192 1.00 95.94 173 ALA A N 1
ATOM 1295 C CA . ALA A 1 173 ? 14.553 0.181 -38.300 1.00 95.94 173 ALA A CA 1
ATOM 1296 C C . ALA A 1 173 ? 14.825 1.674 -38.054 1.00 95.94 173 ALA A C 1
ATOM 1298 O O . ALA A 1 173 ? 14.045 2.537 -38.457 1.00 95.94 173 ALA A O 1
ATOM 1299 N N . PHE A 1 174 ? 15.939 1.980 -37.389 1.00 95.94 174 PHE A N 1
ATOM 1300 C CA . PHE A 1 174 ? 16.336 3.349 -37.075 1.00 95.94 174 PHE A CA 1
ATOM 1301 C C . PHE A 1 174 ? 17.385 3.874 -38.080 1.00 95.94 174 PHE A C 1
ATOM 1303 O O . PHE A 1 174 ? 18.358 3.165 -38.357 1.00 95.94 174 PHE A O 1
ATOM 1310 N N . PRO A 1 175 ? 17.228 5.096 -38.631 1.00 94.25 175 PRO A N 1
ATOM 1311 C CA . PRO A 1 175 ? 18.131 5.667 -39.634 1.00 94.25 175 PRO A CA 1
ATOM 1312 C C . PRO A 1 175 ? 19.346 6.359 -39.000 1.00 94.25 175 PRO A C 1
ATOM 1314 O O . PRO A 1 175 ? 19.520 7.572 -39.101 1.00 94.25 175 PRO A O 1
ATOM 1317 N N . GLY A 1 176 ? 20.194 5.596 -38.317 1.00 94.25 176 GLY A N 1
ATOM 1318 C CA . GLY A 1 176 ? 21.409 6.130 -37.708 1.00 94.25 176 GLY A CA 1
ATOM 1319 C C . GLY A 1 176 ? 22.247 5.056 -37.021 1.00 94.25 176 GLY A C 1
ATOM 1320 O O . GLY A 1 176 ? 21.765 3.944 -36.835 1.00 94.25 176 GLY A O 1
ATOM 1321 N N . PRO A 1 177 ? 23.484 5.380 -36.605 1.00 94.25 177 PRO A N 1
ATOM 1322 C CA . PRO A 1 177 ? 24.362 4.438 -35.905 1.00 94.25 177 PRO A CA 1
ATOM 1323 C C . PRO A 1 177 ? 23.953 4.205 -34.439 1.00 94.25 177 PRO A C 1
ATOM 1325 O O . PRO A 1 177 ? 24.372 3.227 -33.823 1.00 94.25 177 PRO A O 1
ATOM 1328 N N . MET A 1 178 ? 23.154 5.110 -33.865 1.00 96.06 178 MET A N 1
ATOM 1329 C CA . MET A 1 178 ? 22.702 5.088 -32.473 1.00 96.06 178 MET A CA 1
ATOM 1330 C C . MET A 1 178 ? 21.287 5.666 -32.385 1.00 96.06 178 MET A C 1
ATOM 1332 O O . MET A 1 178 ? 21.045 6.770 -32.876 1.00 96.06 178 MET A O 1
ATOM 1336 N N . ALA A 1 179 ? 20.371 4.946 -31.740 1.00 97.00 179 ALA A N 1
ATOM 1337 C CA . ALA A 1 179 ? 19.041 5.448 -31.435 1.00 97.00 179 ALA A CA 1
ATOM 1338 C C . ALA A 1 179 ? 19.106 6.357 -30.195 1.00 97.00 179 ALA A C 1
ATOM 1340 O O . ALA A 1 179 ? 19.685 5.954 -29.179 1.00 97.00 179 ALA A O 1
ATOM 1341 N N . PRO A 1 180 ? 18.527 7.569 -30.246 1.00 96.50 180 PRO A N 1
ATOM 1342 C CA . PRO A 1 180 ? 18.503 8.477 -29.110 1.00 96.50 180 PRO A CA 1
ATOM 1343 C C . PRO A 1 180 ? 17.540 7.977 -28.019 1.00 96.50 180 PRO A C 1
ATOM 1345 O O . PRO A 1 180 ? 16.667 7.149 -28.306 1.00 96.50 180 PRO A O 1
ATOM 1348 N N . PRO A 1 181 ? 17.637 8.525 -26.791 1.00 97.12 181 PRO A N 1
ATOM 1349 C CA . PRO A 1 181 ? 16.654 8.298 -25.736 1.00 97.12 181 PRO A CA 1
ATOM 1350 C C . PRO A 1 181 ? 15.226 8.557 -26.230 1.00 97.12 181 PRO A C 1
ATOM 1352 O O . PRO A 1 181 ? 14.846 9.691 -26.512 1.00 97.12 181 PRO A O 1
ATOM 1355 N N . THR A 1 182 ? 14.441 7.489 -26.344 1.00 96.94 182 THR A N 1
ATOM 1356 C CA . THR A 1 182 ? 13.072 7.499 -26.868 1.00 96.94 182 THR A CA 1
ATOM 1357 C C . THR A 1 182 ? 12.136 6.947 -25.796 1.00 96.94 182 THR A C 1
ATOM 1359 O O . THR A 1 182 ? 12.447 5.901 -25.226 1.00 96.94 182 THR A O 1
ATOM 1362 N N . PRO A 1 183 ? 11.015 7.610 -25.467 1.00 97.06 183 PRO A N 1
ATOM 1363 C CA . PRO A 1 183 ? 10.069 7.097 -24.480 1.00 97.06 183 PRO A CA 1
ATOM 1364 C C . PRO A 1 183 ? 9.373 5.823 -24.972 1.00 97.06 183 PRO A C 1
ATOM 1366 O O . PRO A 1 183 ? 9.144 5.646 -26.169 1.00 97.06 183 PRO A O 1
ATOM 1369 N N . ASN A 1 184 ? 9.023 4.939 -24.038 1.00 97.56 184 ASN A N 1
ATOM 1370 C CA . ASN A 1 184 ? 8.252 3.741 -24.344 1.00 97.56 184 ASN A CA 1
ATOM 1371 C C . ASN A 1 184 ? 6.814 4.076 -24.752 1.00 97.56 184 ASN A C 1
ATOM 1373 O O . ASN A 1 184 ? 6.229 5.049 -24.273 1.00 97.56 184 ASN A O 1
ATOM 1377 N N . VAL A 1 185 ? 6.206 3.189 -25.542 1.00 97.44 185 VAL A N 1
ATOM 1378 C CA . VAL A 1 185 ? 4.746 3.104 -25.648 1.00 97.44 185 VAL A CA 1
ATOM 1379 C C . VAL A 1 185 ? 4.174 2.822 -24.247 1.00 97.44 185 VAL A C 1
ATOM 1381 O O . VAL A 1 185 ? 4.547 1.803 -23.652 1.00 97.44 185 VAL A O 1
ATOM 1384 N N . PRO A 1 186 ? 3.300 3.695 -23.706 1.00 96.00 186 PRO A N 1
ATOM 1385 C CA . PRO A 1 186 ? 2.689 3.504 -22.395 1.00 96.00 186 PRO A CA 1
ATOM 1386 C C . PRO A 1 186 ? 1.986 2.153 -22.263 1.00 96.00 186 PRO A C 1
ATOM 1388 O O . PRO A 1 186 ? 1.278 1.721 -23.174 1.00 96.00 186 PRO A O 1
ATOM 1391 N N . CYS A 1 187 ? 2.146 1.499 -21.115 1.00 94.94 187 CYS A N 1
ATOM 1392 C CA . CYS A 1 187 ? 1.381 0.303 -20.777 1.00 94.94 187 CYS A CA 1
ATOM 1393 C C . CYS A 1 187 ? 1.006 0.296 -19.292 1.00 94.94 187 CYS A C 1
ATOM 1395 O O . CYS A 1 187 ? 1.755 0.833 -18.471 1.00 94.94 187 CYS A O 1
ATOM 1397 N N . PRO A 1 188 ? -0.111 -0.338 -18.905 1.00 94.69 188 PRO A N 1
ATOM 1398 C CA . PRO A 1 188 ? -0.487 -0.398 -17.503 1.00 94.69 188 PRO A CA 1
ATOM 1399 C C . PRO A 1 188 ? 0.512 -1.257 -16.717 1.00 94.69 188 PRO A C 1
ATOM 1401 O O . PRO A 1 188 ? 1.025 -2.254 -17.225 1.00 94.69 188 PRO A O 1
ATOM 1404 N N . LEU A 1 189 ? 0.768 -0.899 -15.459 1.00 95.75 189 LEU A N 1
ATOM 1405 C CA . LEU A 1 189 ? 1.695 -1.607 -14.574 1.00 95.75 189 LEU A CA 1
ATOM 1406 C C . LEU A 1 189 ? 1.292 -3.075 -14.393 1.00 95.75 189 LEU A C 1
ATOM 1408 O O . LEU A 1 189 ? 2.158 -3.944 -14.351 1.00 95.75 189 LEU A O 1
ATOM 1412 N N . VAL A 1 190 ? -0.013 -3.368 -14.362 1.00 95.75 190 VAL A N 1
ATOM 1413 C CA . VAL A 1 190 ? -0.538 -4.744 -14.311 1.00 95.75 190 VAL A CA 1
ATOM 1414 C C . VAL A 1 190 ? -0.135 -5.609 -15.517 1.00 95.75 190 VAL A C 1
ATOM 1416 O O . VAL A 1 190 ? -0.120 -6.829 -15.402 1.00 95.75 190 VAL A O 1
ATOM 1419 N N . ALA A 1 191 ? 0.225 -5.012 -16.662 1.00 95.56 191 ALA A N 1
ATOM 1420 C CA . ALA A 1 191 ? 0.681 -5.762 -17.838 1.00 95.56 191 ALA A CA 1
ATOM 1421 C C . ALA A 1 191 ? 2.124 -6.278 -17.710 1.00 95.56 191 ALA A C 1
ATOM 1423 O O . ALA A 1 191 ? 2.556 -7.099 -18.517 1.00 95.56 191 ALA A O 1
ATOM 1424 N N . LEU A 1 192 ? 2.879 -5.804 -16.715 1.00 96.94 192 LEU A N 1
ATOM 1425 C CA . LEU A 1 192 ? 4.193 -6.354 -16.401 1.00 96.94 192 LEU A CA 1
ATOM 1426 C C . LEU A 1 192 ? 4.056 -7.678 -15.645 1.00 96.94 192 LEU A C 1
ATOM 1428 O O . LEU A 1 192 ? 3.096 -7.893 -14.901 1.00 96.94 192 LEU A O 1
ATOM 1432 N N . VAL A 1 193 ? 5.062 -8.544 -15.778 1.00 97.25 193 VAL A N 1
ATOM 1433 C CA . VAL A 1 193 ? 5.168 -9.747 -14.944 1.00 97.25 193 VAL A CA 1
ATOM 1434 C C . VAL A 1 193 ? 5.376 -9.311 -13.505 1.00 97.25 193 VAL A C 1
ATOM 1436 O O . VAL A 1 193 ? 6.257 -8.500 -13.238 1.00 97.25 193 VAL A O 1
ATOM 1439 N N . GLN A 1 194 ? 4.566 -9.843 -12.593 1.00 96.94 194 GLN A N 1
ATOM 1440 C CA . GLN A 1 194 ? 4.617 -9.530 -11.168 1.00 96.94 194 GLN A CA 1
ATOM 1441 C C . GLN A 1 194 ? 3.912 -10.609 -10.343 1.00 96.94 194 GLN A C 1
ATOM 1443 O O . GLN A 1 194 ? 2.988 -11.269 -10.821 1.00 96.94 194 GLN A O 1
ATOM 1448 N N . VAL A 1 195 ? 4.326 -10.770 -9.087 1.00 97.12 195 VAL A N 1
ATOM 1449 C CA . VAL A 1 195 ? 3.717 -11.696 -8.127 1.00 97.12 195 VAL A CA 1
ATOM 1450 C C . VAL A 1 195 ? 3.174 -10.904 -6.945 1.00 97.12 195 VAL A C 1
ATOM 1452 O O . VAL A 1 195 ? 3.920 -10.387 -6.117 1.00 97.12 195 VAL A O 1
ATOM 1455 N N . ASN A 1 196 ? 1.848 -10.846 -6.836 1.00 96.69 196 ASN A N 1
ATOM 1456 C CA . ASN A 1 196 ? 1.158 -9.967 -5.886 1.00 96.69 196 ASN A CA 1
ATOM 1457 C C . ASN A 1 196 ? 0.918 -10.597 -4.504 1.00 96.69 196 ASN A C 1
ATOM 1459 O O . ASN A 1 196 ? 0.266 -9.978 -3.663 1.00 96.69 196 ASN A O 1
ATOM 1463 N N . ALA A 1 197 ? 1.409 -11.820 -4.264 1.00 97.50 197 ALA A N 1
ATOM 1464 C CA . ALA A 1 197 ? 1.109 -12.620 -3.072 1.00 97.50 197 ALA A CA 1
ATOM 1465 C C . ALA A 1 197 ? 1.450 -11.902 -1.753 1.00 97.50 197 ALA A C 1
ATOM 1467 O O . ALA A 1 197 ? 0.684 -11.981 -0.797 1.00 97.50 197 ALA A O 1
ATOM 1468 N N . SER A 1 198 ? 2.556 -11.152 -1.714 1.00 97.75 198 SER A N 1
ATOM 1469 C CA . SER A 1 198 ? 3.004 -10.420 -0.520 1.00 97.75 198 SER A CA 1
ATOM 1470 C C . SER A 1 198 ? 2.139 -9.207 -0.164 1.00 97.75 198 SER A C 1
ATOM 1472 O O . SER A 1 198 ? 2.244 -8.697 0.947 1.00 97.75 198 SER A O 1
ATOM 1474 N N . MET A 1 199 ? 1.291 -8.751 -1.089 1.00 98.19 199 MET A N 1
ATOM 1475 C CA . MET A 1 199 ? 0.383 -7.612 -0.914 1.00 98.19 199 MET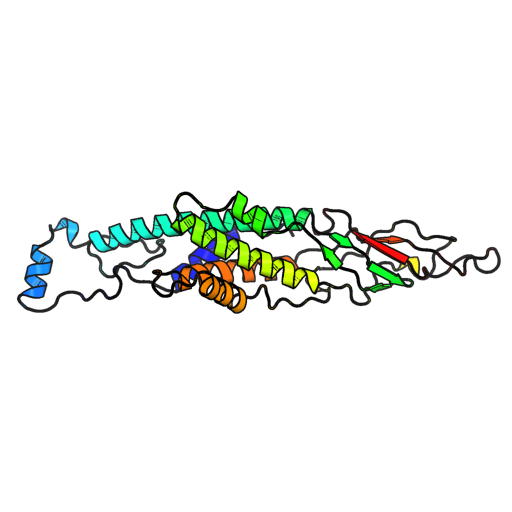 A CA 1
ATOM 1476 C C . MET A 1 199 ? -1.085 -8.044 -0.786 1.00 98.19 199 MET A C 1
ATOM 1478 O O . MET A 1 199 ? -1.977 -7.199 -0.811 1.00 98.19 199 MET A O 1
ATOM 1482 N N . GLN A 1 200 ? -1.349 -9.349 -0.656 1.00 97.88 200 GLN A N 1
ATOM 1483 C CA . GLN A 1 200 ? -2.696 -9.869 -0.420 1.00 97.88 200 GLN A CA 1
ATOM 1484 C C . GLN A 1 200 ? -3.080 -9.783 1.058 1.00 97.88 200 GLN A C 1
ATOM 1486 O O . GLN A 1 200 ? -2.238 -9.949 1.940 1.00 97.88 200 GLN A O 1
ATOM 1491 N N . ASP A 1 201 ? -4.377 -9.601 1.310 1.00 97.19 201 ASP A N 1
ATOM 1492 C CA . ASP A 1 201 ? -4.969 -9.455 2.646 1.00 97.19 201 ASP A CA 1
ATOM 1493 C C . ASP A 1 201 ? -4.488 -10.537 3.629 1.00 97.19 201 ASP A C 1
ATOM 1495 O O . ASP A 1 201 ? -3.850 -10.234 4.637 1.00 97.19 201 ASP A O 1
ATOM 1499 N N . ALA A 1 202 ? -4.682 -11.814 3.286 1.00 97.50 202 ALA A N 1
ATOM 1500 C CA . ALA A 1 202 ? -4.314 -12.930 4.158 1.00 97.50 202 ALA A CA 1
ATOM 1501 C C . ALA A 1 202 ? -2.816 -12.951 4.518 1.00 97.50 202 ALA A C 1
ATOM 1503 O O . ALA A 1 202 ? -2.459 -13.262 5.657 1.00 97.50 202 ALA A O 1
ATOM 1504 N N . ALA A 1 203 ? -1.943 -12.593 3.570 1.00 98.00 203 ALA A N 1
ATOM 1505 C CA . ALA A 1 203 ? -0.503 -12.539 3.799 1.00 98.00 203 ALA A CA 1
ATOM 1506 C C . ALA A 1 203 ? -0.139 -11.385 4.743 1.00 98.00 203 ALA A C 1
ATOM 1508 O O . ALA A 1 203 ? 0.563 -11.598 5.733 1.00 98.00 203 ALA A O 1
ATOM 1509 N N . LEU A 1 204 ? -0.667 -10.185 4.478 1.00 98.62 204 LEU A N 1
ATOM 1510 C CA . LEU A 1 204 ? -0.436 -9.000 5.303 1.00 98.62 204 LEU A CA 1
ATOM 1511 C C . LEU A 1 204 ? -0.956 -9.212 6.729 1.00 98.62 204 LEU A C 1
ATOM 1513 O O . LEU A 1 204 ? -0.204 -9.049 7.688 1.00 98.62 204 LEU A O 1
ATOM 1517 N N . LYS A 1 205 ? -2.206 -9.657 6.888 1.00 98.31 205 LYS A N 1
ATOM 1518 C CA . LYS A 1 205 ? -2.794 -9.953 8.199 1.00 98.31 205 LYS A CA 1
ATOM 1519 C C . LYS A 1 205 ? -1.992 -11.010 8.950 1.00 98.31 205 LYS A C 1
ATOM 1521 O O . LYS A 1 205 ? -1.652 -10.801 10.114 1.00 98.31 205 LYS A O 1
ATOM 1526 N N . GLY A 1 206 ? -1.680 -12.134 8.298 1.00 97.81 206 GLY A N 1
ATOM 1527 C CA . GLY A 1 206 ? -0.932 -13.231 8.912 1.00 97.81 206 GLY A CA 1
ATOM 1528 C C . GLY A 1 206 ? 0.432 -12.775 9.431 1.00 97.81 206 GLY A C 1
ATOM 1529 O O . GLY A 1 206 ? 0.803 -13.088 10.562 1.00 97.81 206 GLY A O 1
ATOM 1530 N N . GLN A 1 207 ? 1.141 -11.958 8.648 1.00 98.19 207 GLN A N 1
ATOM 1531 C CA . GLN A 1 207 ? 2.414 -11.376 9.068 1.00 98.19 207 GLN A CA 1
ATOM 1532 C C . GLN A 1 207 ? 2.254 -10.349 10.195 1.00 98.19 207 GLN A C 1
ATOM 1534 O O . GLN A 1 207 ? 3.060 -10.362 11.121 1.00 98.19 207 GLN A O 1
ATOM 1539 N N . MET A 1 208 ? 1.224 -9.496 10.173 1.00 98.50 208 MET A N 1
ATOM 1540 C CA . MET A 1 208 ? 0.983 -8.522 11.248 1.00 98.50 208 MET A CA 1
ATOM 1541 C C . MET A 1 208 ? 0.663 -9.211 12.578 1.00 98.50 208 MET A C 1
ATOM 1543 O O . MET A 1 208 ? 1.263 -8.881 13.601 1.00 98.50 208 MET A O 1
ATOM 1547 N N . VAL A 1 209 ? -0.227 -10.209 12.570 1.00 97.75 209 VAL A N 1
ATOM 1548 C CA . VAL A 1 209 ? -0.561 -11.002 13.765 1.00 97.75 209 VAL A CA 1
ATOM 1549 C C . VAL A 1 209 ? 0.678 -11.737 14.281 1.00 97.75 209 VAL A C 1
ATOM 1551 O O . VAL A 1 209 ? 0.990 -11.654 15.470 1.00 97.75 209 VAL A O 1
ATOM 1554 N N . GLY A 1 210 ? 1.425 -12.396 13.388 1.00 97.19 210 GLY A N 1
ATOM 1555 C CA . GLY A 1 210 ? 2.652 -13.107 13.747 1.00 97.19 210 GLY A CA 1
ATOM 1556 C C . GLY A 1 210 ? 3.726 -12.192 14.344 1.00 97.19 210 GLY A C 1
ATOM 1557 O O . GLY A 1 210 ? 4.330 -12.539 15.355 1.00 97.19 210 GLY A O 1
ATOM 1558 N N . GLN A 1 211 ? 3.934 -11.003 13.768 1.00 97.50 211 GLN A N 1
ATOM 1559 C CA . GLN A 1 211 ? 4.928 -10.038 14.252 1.00 97.50 211 GLN A CA 1
ATOM 1560 C C . GLN A 1 211 ? 4.513 -9.317 15.536 1.00 97.50 211 GLN A C 1
ATOM 1562 O O . GLN A 1 211 ? 5.385 -8.934 16.316 1.00 97.50 211 GLN A O 1
ATOM 1567 N N . LEU A 1 212 ? 3.213 -9.115 15.783 1.00 97.12 212 LEU A N 1
ATOM 1568 C CA . LEU A 1 212 ? 2.760 -8.537 17.050 1.00 97.12 212 LEU A CA 1
ATOM 1569 C C . LEU A 1 212 ? 3.123 -9.445 18.234 1.00 97.12 212 LEU A C 1
ATOM 1571 O O . LEU A 1 212 ? 3.447 -8.932 19.309 1.00 97.12 212 LEU A O 1
ATOM 1575 N N . GLY A 1 213 ? 3.060 -10.768 18.027 1.00 93.62 213 GLY A N 1
ATOM 1576 C CA . GLY A 1 213 ? 3.497 -11.779 18.993 1.00 93.62 213 GLY A CA 1
ATOM 1577 C C . GLY A 1 213 ? 2.720 -11.768 20.313 1.00 93.62 213 GLY A C 1
ATOM 1578 O O . GLY A 1 213 ? 3.219 -12.256 21.322 1.00 93.62 213 GLY A O 1
ATOM 1579 N N . ASP A 1 214 ? 1.523 -11.178 20.326 1.00 92.06 214 ASP A N 1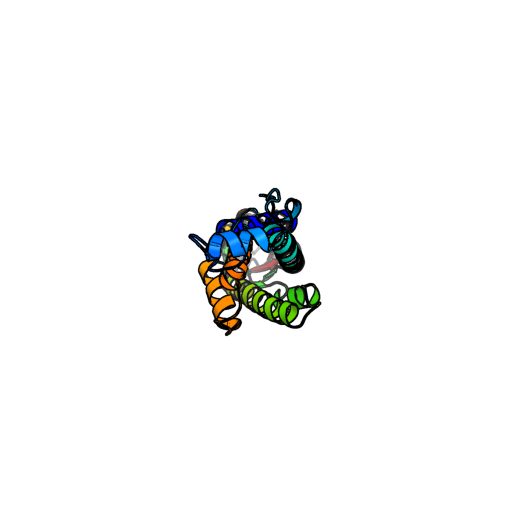
ATOM 1580 C CA . ASP A 1 214 ? 0.720 -10.974 21.530 1.00 92.06 214 ASP A CA 1
ATOM 1581 C C . ASP A 1 214 ? -0.695 -11.537 21.333 1.00 92.06 214 ASP A C 1
ATOM 1583 O O . ASP A 1 214 ? -1.592 -10.821 20.881 1.00 92.06 214 ASP A O 1
ATOM 1587 N N . PRO A 1 215 ? -0.921 -12.819 21.669 1.00 88.19 215 PRO A N 1
ATOM 1588 C CA . PRO A 1 215 ? -2.218 -13.458 21.467 1.00 88.19 215 PRO A CA 1
ATOM 1589 C C . PRO A 1 215 ? -3.309 -12.908 22.396 1.00 88.19 215 PRO A C 1
ATOM 1591 O O . PRO A 1 215 ? -4.485 -13.180 22.172 1.00 88.19 215 PRO A O 1
ATOM 1594 N N . LYS A 1 216 ? -2.942 -12.153 23.442 1.00 89.81 216 LYS A N 1
ATOM 1595 C CA . LYS A 1 216 ? -3.882 -11.592 24.424 1.00 89.81 216 LYS A CA 1
ATOM 1596 C C . LYS A 1 216 ? -4.296 -10.159 24.101 1.00 89.81 216 LYS A C 1
ATOM 1598 O O . LYS A 1 216 ? -5.175 -9.620 24.773 1.00 89.81 216 LYS A O 1
ATOM 1603 N N . ALA A 1 217 ? -3.682 -9.536 23.098 1.00 91.25 217 ALA A N 1
ATOM 1604 C CA . ALA A 1 217 ? -4.064 -8.207 22.663 1.00 91.25 217 ALA A CA 1
ATOM 1605 C C . ALA A 1 217 ? -5.541 -8.191 22.233 1.00 91.25 217 ALA A C 1
ATOM 1607 O O . ALA A 1 217 ? -5.973 -8.984 21.400 1.00 91.25 217 ALA A O 1
ATOM 1608 N N . GLN A 1 218 ? -6.349 -7.295 22.789 1.00 90.50 218 GLN A N 1
ATOM 1609 C CA . GLN A 1 218 ? -7.762 -7.220 22.418 1.00 90.50 218 GLN A CA 1
ATOM 1610 C C . GLN A 1 218 ? -7.923 -6.605 21.024 1.00 90.50 218 GLN A C 1
ATOM 1612 O O . GLN A 1 218 ? -7.279 -5.607 20.705 1.00 90.50 218 GLN A O 1
ATOM 1617 N N . HIS A 1 219 ? -8.795 -7.201 20.206 1.00 93.75 219 HIS A N 1
ATOM 1618 C CA . HIS A 1 219 ? -9.218 -6.703 18.886 1.00 93.75 219 HIS A CA 1
ATOM 1619 C C . HIS A 1 219 ? -8.101 -6.513 17.838 1.00 93.75 219 HIS A C 1
ATOM 1621 O O . HIS A 1 219 ? -8.296 -5.851 16.816 1.00 93.75 219 HIS A O 1
ATOM 1627 N N . HIS A 1 220 ? -6.904 -7.056 18.085 1.00 95.12 220 HIS A N 1
ATOM 1628 C CA . HIS A 1 220 ? -5.759 -6.882 17.190 1.00 95.12 220 HIS A CA 1
ATOM 1629 C C . HIS A 1 220 ? -5.954 -7.590 15.846 1.00 95.12 220 HIS A C 1
ATOM 1631 O O . HIS A 1 220 ? -5.484 -7.097 14.823 1.00 95.12 220 HIS A O 1
ATOM 1637 N N . GLN A 1 221 ? -6.641 -8.736 15.838 1.00 96.44 221 GLN A N 1
ATOM 1638 C CA . GLN A 1 221 ? -6.856 -9.511 14.618 1.00 96.44 221 GLN A CA 1
ATOM 1639 C C . GLN A 1 221 ? -7.770 -8.762 13.656 1.00 96.44 221 GLN A C 1
ATOM 1641 O O . GLN A 1 221 ? -7.480 -8.713 12.467 1.00 96.44 221 GLN A O 1
ATOM 1646 N N . GLU A 1 222 ? -8.832 -8.154 14.176 1.00 97.50 222 GLU A N 1
ATOM 1647 C CA . GLU A 1 222 ? -9.804 -7.353 13.438 1.00 97.50 222 GLU A CA 1
ATOM 1648 C C . GLU A 1 222 ? -9.190 -6.031 12.976 1.00 97.50 222 GLU A C 1
ATOM 1650 O O . GLU A 1 222 ? -9.395 -5.609 11.839 1.00 97.50 222 GLU A O 1
ATOM 1655 N N . LEU A 1 223 ? -8.356 -5.404 13.816 1.00 98.06 223 LEU A N 1
ATOM 1656 C CA . LEU A 1 223 ? -7.578 -4.235 13.410 1.00 98.06 223 LEU A CA 1
ATOM 1657 C C . LEU A 1 223 ? -6.659 -4.568 12.226 1.00 98.06 223 LEU A C 1
ATOM 1659 O O . LEU A 1 223 ? -6.699 -3.872 11.212 1.00 98.06 223 LEU A O 1
ATOM 1663 N N . PHE A 1 224 ? -5.861 -5.632 12.318 1.00 98.38 224 PHE A N 1
ATOM 1664 C CA . PHE A 1 224 ? -4.945 -6.006 11.241 1.00 98.38 224 PHE A CA 1
ATOM 1665 C C . PHE A 1 224 ? -5.658 -6.501 9.985 1.00 98.38 224 PHE A C 1
ATOM 1667 O O . PHE A 1 224 ? -5.243 -6.125 8.895 1.00 98.38 224 PHE A O 1
ATOM 1674 N N . ASP A 1 225 ? -6.740 -7.270 10.119 1.00 98.50 225 ASP A N 1
ATOM 1675 C CA . ASP A 1 225 ? -7.604 -7.666 9.000 1.00 98.50 225 ASP A CA 1
ATOM 1676 C C . ASP A 1 225 ? -8.136 -6.436 8.257 1.00 98.50 225 ASP A C 1
ATOM 1678 O O . ASP A 1 225 ? -8.032 -6.336 7.037 1.00 98.50 225 ASP A O 1
ATOM 1682 N N . SER A 1 226 ? -8.624 -5.442 9.002 1.00 98.50 226 SER A N 1
ATOM 1683 C CA . SER A 1 226 ? -9.195 -4.233 8.417 1.00 98.50 226 SER A CA 1
ATOM 1684 C C . SER A 1 226 ? -8.176 -3.401 7.627 1.00 98.50 226 SER A C 1
ATOM 1686 O O . SER A 1 226 ? -8.463 -2.956 6.513 1.00 98.50 226 SER A O 1
ATOM 1688 N N . VAL A 1 227 ? -6.962 -3.237 8.163 1.00 98.62 227 VAL A N 1
ATOM 1689 C CA . VAL A 1 227 ? -5.872 -2.511 7.494 1.00 98.62 227 VAL A CA 1
ATOM 1690 C C . VAL A 1 227 ? -5.346 -3.313 6.301 1.00 98.62 227 VAL A C 1
ATOM 1692 O O . VAL A 1 227 ? -5.149 -2.745 5.227 1.00 98.62 227 VAL A O 1
ATOM 1695 N N . ALA A 1 228 ? -5.157 -4.626 6.453 1.00 98.69 228 ALA A N 1
ATOM 1696 C CA . ALA A 1 228 ? -4.682 -5.512 5.393 1.00 98.69 228 ALA A CA 1
ATOM 1697 C C . ALA A 1 228 ? -5.632 -5.525 4.185 1.00 98.69 228 ALA A C 1
ATOM 1699 O O . ALA A 1 228 ? -5.177 -5.319 3.057 1.00 98.69 228 ALA A O 1
ATOM 1700 N N . LYS A 1 229 ? -6.946 -5.654 4.413 1.00 98.50 229 LYS A N 1
ATOM 1701 C CA . LYS A 1 229 ? -7.977 -5.550 3.366 1.00 98.50 229 LYS A CA 1
ATOM 1702 C C . LYS A 1 229 ? -7.917 -4.226 2.621 1.00 98.50 229 LYS A C 1
ATOM 1704 O O . LYS A 1 229 ? -7.896 -4.214 1.390 1.00 98.50 229 LYS A O 1
ATOM 1709 N N . ALA A 1 230 ? -7.857 -3.114 3.352 1.00 98.44 230 ALA A N 1
ATOM 1710 C CA . ALA A 1 230 ? -7.806 -1.788 2.747 1.00 98.44 230 ALA A CA 1
ATOM 1711 C C . ALA A 1 230 ? -6.546 -1.602 1.885 1.00 98.44 230 ALA A C 1
ATOM 1713 O O . ALA A 1 230 ? -6.635 -1.111 0.758 1.00 98.44 230 ALA A O 1
ATOM 1714 N N . VAL A 1 231 ? -5.382 -2.042 2.375 1.00 98.50 231 VAL A N 1
ATOM 1715 C CA . VAL A 1 231 ? -4.115 -2.000 1.629 1.00 98.50 231 VAL A CA 1
ATOM 1716 C C . VAL A 1 231 ? -4.182 -2.868 0.371 1.00 98.50 231 VAL A C 1
ATOM 1718 O O . VAL A 1 231 ? -3.857 -2.376 -0.708 1.00 98.50 231 VAL A O 1
ATOM 1721 N N . ALA A 1 232 ? -4.638 -4.118 0.478 1.00 98.19 232 ALA A N 1
ATOM 1722 C CA . ALA A 1 232 ? -4.712 -5.056 -0.645 1.00 98.19 232 ALA A CA 1
ATOM 1723 C C . ALA A 1 232 ? -5.684 -4.591 -1.745 1.00 98.19 232 ALA A C 1
ATOM 1725 O O . ALA A 1 232 ? -5.400 -4.702 -2.943 1.00 98.19 232 ALA A O 1
ATOM 1726 N N . GLN A 1 233 ? -6.823 -4.013 -1.356 1.00 97.44 233 GLN A N 1
ATOM 1727 C CA . GLN A 1 233 ? -7.786 -3.469 -2.309 1.00 97.44 233 GLN A CA 1
ATOM 1728 C C . GLN A 1 233 ? -7.231 -2.229 -3.023 1.00 97.44 233 GLN A C 1
ATOM 1730 O O . GLN A 1 233 ? -7.279 -2.155 -4.252 1.00 97.44 233 GLN A O 1
ATOM 1735 N N . CYS A 1 234 ? -6.638 -1.290 -2.278 1.00 97.56 234 CYS A N 1
ATOM 1736 C CA . CYS A 1 234 ? -5.957 -0.129 -2.854 1.00 97.56 234 CYS A CA 1
ATOM 1737 C C . CYS A 1 234 ? -4.812 -0.542 -3.790 1.00 97.56 234 CYS A C 1
ATOM 1739 O O . CYS A 1 234 ? -4.664 0.037 -4.863 1.00 97.56 234 CYS A O 1
ATOM 1741 N N . PHE A 1 235 ? -4.045 -1.573 -3.424 1.00 97.19 235 PHE A N 1
ATOM 1742 C CA . PHE A 1 235 ? -2.971 -2.138 -4.240 1.00 97.19 235 PHE A CA 1
ATOM 1743 C C . PHE A 1 235 ? -3.472 -2.648 -5.595 1.00 97.19 235 PHE A C 1
ATOM 1745 O O . PHE A 1 235 ? -2.905 -2.333 -6.644 1.00 97.19 235 PHE A O 1
ATOM 1752 N N . THR A 1 236 ? -4.563 -3.413 -5.572 1.00 95.75 236 THR A N 1
ATOM 1753 C CA . THR A 1 236 ? -5.166 -3.999 -6.774 1.00 95.75 236 THR A CA 1
ATOM 1754 C C . THR A 1 236 ? -5.652 -2.914 -7.732 1.00 95.75 236 THR A C 1
ATOM 1756 O O . THR A 1 236 ? -5.359 -2.957 -8.924 1.00 95.75 236 THR A O 1
ATOM 1759 N N . VAL A 1 237 ? -6.344 -1.896 -7.211 1.00 95.50 237 VAL A N 1
ATOM 1760 C CA . VAL A 1 237 ? -6.817 -0.768 -8.027 1.00 95.50 237 VAL A CA 1
ATOM 1761 C C . VAL A 1 237 ? -5.644 0.037 -8.584 1.00 95.50 237 VAL A C 1
ATOM 1763 O O . VAL A 1 237 ? -5.641 0.385 -9.764 1.00 95.50 237 VAL A O 1
ATOM 1766 N N . TRP A 1 238 ? -4.633 0.314 -7.761 1.00 95.75 238 TRP A N 1
ATOM 1767 C CA . TRP A 1 238 ? -3.458 1.087 -8.159 1.00 95.75 238 TRP A CA 1
ATOM 1768 C C . TRP A 1 238 ? -2.669 0.397 -9.281 1.00 95.75 238 TRP A C 1
ATOM 1770 O O . TRP A 1 238 ? -2.470 0.991 -10.335 1.00 95.75 238 TRP A O 1
ATOM 1780 N N . THR A 1 239 ? -2.311 -0.882 -9.133 1.00 95.12 239 THR A N 1
ATOM 1781 C CA . THR A 1 239 ? -1.559 -1.616 -10.176 1.00 95.12 239 THR A CA 1
ATOM 1782 C C . THR A 1 239 ? -2.298 -1.692 -11.515 1.00 95.12 239 THR A C 1
ATOM 1784 O O . THR A 1 239 ? -1.673 -1.577 -12.570 1.00 95.12 239 THR A O 1
ATOM 1787 N N . ALA A 1 240 ? -3.626 -1.832 -11.494 1.00 94.81 240 ALA A N 1
ATOM 1788 C CA . ALA A 1 240 ? -4.446 -1.869 -12.705 1.00 94.81 240 ALA A CA 1
ATOM 1789 C C . ALA A 1 240 ? -4.560 -0.510 -13.418 1.00 94.81 240 ALA A C 1
ATOM 1791 O O . ALA A 1 240 ? -4.809 -0.461 -14.621 1.00 94.81 240 ALA A O 1
ATOM 1792 N N . SER A 1 241 ? -4.398 0.592 -12.687 1.00 94.50 241 SER A N 1
ATOM 1793 C CA . SER A 1 241 ? -4.683 1.948 -13.169 1.00 94.50 241 SER A CA 1
ATOM 1794 C C . SER A 1 241 ? -3.452 2.846 -13.313 1.00 94.50 241 SER A C 1
ATOM 1796 O O . SER A 1 241 ? -3.553 3.939 -13.880 1.00 94.50 241 SER A O 1
ATOM 1798 N N . THR A 1 242 ? -2.297 2.410 -12.807 1.00 95.69 242 THR A N 1
ATOM 1799 C CA . THR A 1 242 ? -1.009 3.075 -13.007 1.00 95.69 242 THR A CA 1
ATOM 1800 C C . THR A 1 242 ? -0.434 2.732 -14.375 1.00 95.69 242 THR A C 1
ATOM 1802 O O . THR A 1 242 ? -0.343 1.562 -14.739 1.00 95.69 242 THR A O 1
ATOM 1805 N N . GLN A 1 243 ? -0.023 3.750 -15.125 1.00 95.69 243 GLN A N 1
ATOM 1806 C CA . GLN A 1 243 ? 0.680 3.610 -16.396 1.00 95.69 243 GLN A CA 1
ATOM 1807 C C . GLN A 1 243 ? 2.189 3.684 -16.184 1.00 95.69 243 GLN A C 1
ATOM 1809 O O . GLN A 1 243 ? 2.685 4.503 -15.413 1.00 95.69 243 GLN A O 1
ATOM 1814 N N . VAL A 1 244 ? 2.910 2.836 -16.908 1.00 96.12 244 VAL A N 1
ATOM 1815 C CA . VAL A 1 244 ? 4.365 2.843 -17.013 1.00 96.12 244 VAL A CA 1
ATOM 1816 C C . VAL A 1 244 ? 4.738 3.637 -18.257 1.00 96.12 244 VAL A C 1
ATOM 1818 O O . VAL A 1 244 ? 4.529 3.191 -19.388 1.00 96.12 244 VAL A O 1
ATOM 1821 N N . THR A 1 245 ? 5.295 4.822 -18.050 1.00 95.94 245 THR A N 1
ATOM 1822 C CA . THR A 1 245 ? 5.711 5.743 -19.111 1.00 95.94 245 THR A CA 1
ATOM 1823 C C . THR A 1 245 ? 7.141 6.212 -18.890 1.00 95.94 245 THR A C 1
ATOM 1825 O O . THR A 1 245 ? 7.719 6.014 -17.821 1.00 95.94 245 THR A O 1
ATOM 1828 N N . ASN A 1 246 ? 7.716 6.881 -19.889 1.00 95.94 246 ASN A N 1
ATOM 1829 C CA . ASN A 1 246 ? 9.037 7.506 -19.795 1.00 95.94 246 ASN A CA 1
ATOM 1830 C C . ASN A 1 246 ? 10.168 6.534 -19.430 1.00 95.94 246 ASN A C 1
ATOM 1832 O O . ASN A 1 246 ? 11.172 6.946 -18.854 1.00 95.94 246 ASN A O 1
ATOM 1836 N N . VAL A 1 247 ? 10.036 5.253 -19.783 1.00 97.50 247 VAL A N 1
ATOM 1837 C CA . VAL A 1 247 ? 11.186 4.355 -19.868 1.00 97.50 247 VAL A CA 1
ATOM 1838 C C . VAL A 1 247 ? 11.935 4.742 -21.138 1.00 97.50 247 VAL A C 1
ATOM 1840 O O . VAL A 1 247 ? 11.506 4.422 -22.247 1.00 97.50 247 VAL A O 1
ATOM 1843 N N . LEU A 1 248 ? 13.016 5.501 -20.983 1.00 97.88 248 LEU A N 1
ATOM 1844 C CA . LEU A 1 248 ? 13.781 6.052 -22.093 1.00 97.88 248 LEU A CA 1
ATOM 1845 C C . LEU A 1 248 ? 14.740 4.992 -22.625 1.00 97.88 248 LEU A C 1
ATOM 1847 O O . LEU A 1 248 ? 15.740 4.678 -21.979 1.00 97.88 248 LEU A O 1
ATOM 1851 N N . GLY A 1 249 ? 14.408 4.438 -23.786 1.00 97.31 249 GLY A N 1
ATOM 1852 C CA . GLY A 1 249 ? 15.219 3.456 -24.485 1.00 97.31 249 GLY A CA 1
ATOM 1853 C C . GLY A 1 249 ? 16.240 4.102 -25.407 1.00 97.31 249 GLY A C 1
ATOM 1854 O O . GLY A 1 249 ? 15.942 5.109 -26.039 1.00 97.31 249 GLY A O 1
ATOM 1855 N N . PHE A 1 250 ? 17.432 3.525 -25.503 1.00 97.25 250 PHE A N 1
ATOM 1856 C CA . PHE A 1 250 ? 18.480 3.933 -26.441 1.00 97.25 250 PHE A CA 1
ATOM 1857 C C . PHE A 1 250 ? 19.393 2.744 -26.755 1.00 97.25 250 PHE A C 1
ATOM 1859 O O . PHE A 1 250 ? 19.416 1.759 -26.015 1.00 97.25 250 PHE A O 1
ATOM 1866 N N . GLY A 1 251 ? 20.165 2.817 -27.837 1.00 97.25 251 GLY A N 1
ATOM 1867 C CA . GLY A 1 251 ? 21.130 1.764 -28.147 1.00 97.25 251 GLY A CA 1
ATOM 1868 C C . GLY A 1 251 ? 21.712 1.832 -29.555 1.00 97.25 251 GLY A C 1
ATOM 1869 O O . GLY A 1 251 ? 21.205 2.576 -30.399 1.00 97.25 251 GLY A O 1
ATOM 1870 N N . PRO A 1 252 ? 22.791 1.076 -29.812 1.00 96.94 252 PRO A N 1
ATOM 1871 C CA . PRO A 1 252 ? 23.490 1.102 -31.088 1.00 96.94 252 PRO A CA 1
ATOM 1872 C C . PRO A 1 252 ? 22.716 0.347 -32.173 1.00 96.94 252 PRO A C 1
ATOM 1874 O O . PRO A 1 252 ? 21.935 -0.562 -31.884 1.00 96.94 252 PRO A O 1
ATOM 1877 N N . ILE A 1 253 ? 22.994 0.695 -33.430 1.00 97.00 253 ILE A N 1
ATOM 1878 C CA . ILE A 1 253 ? 22.517 -0.000 -34.629 1.00 97.00 253 ILE A CA 1
ATOM 1879 C C . ILE A 1 253 ? 23.750 -0.540 -35.372 1.00 97.00 253 ILE A C 1
ATOM 1881 O O . ILE A 1 253 ? 24.306 0.149 -36.229 1.00 97.00 253 ILE A O 1
ATOM 1885 N N . PRO A 1 254 ? 24.224 -1.762 -35.056 1.00 93.38 254 PRO A N 1
ATOM 1886 C CA . PRO A 1 254 ? 25.498 -2.273 -35.574 1.00 93.38 254 PRO A CA 1
ATOM 1887 C C . PRO A 1 254 ? 25.529 -2.466 -37.092 1.00 93.38 254 PRO A C 1
ATOM 1889 O O . PRO A 1 254 ? 26.600 -2.521 -37.687 1.00 93.38 254 PRO A O 1
ATOM 1892 N N . THR A 1 255 ? 24.361 -2.595 -37.721 1.00 92.38 255 THR A N 1
ATOM 1893 C CA . THR A 1 255 ? 24.241 -2.804 -39.166 1.00 92.38 255 THR A CA 1
ATOM 1894 C C . THR A 1 255 ? 24.239 -1.501 -39.961 1.00 92.38 255 THR A C 1
ATOM 1896 O O . THR A 1 255 ? 24.192 -1.562 -41.184 1.00 92.38 255 THR A O 1
ATOM 1899 N N . PHE A 1 256 ? 24.256 -0.330 -39.314 1.00 91.12 256 PHE A N 1
ATOM 1900 C CA . PHE A 1 256 ? 24.222 0.956 -40.010 1.00 91.12 256 PHE A CA 1
ATOM 1901 C C . PHE A 1 256 ? 25.521 1.186 -40.800 1.00 91.12 256 PHE A C 1
ATOM 1903 O O . PHE A 1 256 ? 26.579 1.435 -40.223 1.00 91.12 256 PHE A O 1
ATOM 1910 N N . ALA A 1 257 ? 25.430 1.119 -42.130 1.00 91.44 257 ALA A N 1
ATOM 1911 C CA . ALA A 1 257 ? 26.548 1.275 -43.059 1.00 91.44 257 ALA A CA 1
ATOM 1912 C C . ALA A 1 257 ? 26.098 1.981 -44.359 1.00 91.44 257 ALA A C 1
ATOM 1914 O O . ALA A 1 257 ? 25.914 1.328 -45.392 1.00 91.44 257 ALA A O 1
ATOM 1915 N N . PRO A 1 258 ? 25.876 3.309 -44.343 1.00 83.94 258 PRO A N 1
ATOM 1916 C CA . PRO A 1 258 ? 25.477 4.052 -45.538 1.00 83.94 258 PRO A CA 1
ATOM 1917 C C . PRO A 1 258 ? 26.554 4.022 -46.643 1.00 83.94 258 PRO A C 1
ATOM 1919 O O . PRO A 1 258 ? 27.743 4.054 -46.328 1.00 83.94 258 PRO A O 1
ATOM 1922 N N . PRO A 1 259 ? 26.173 4.007 -47.937 1.00 86.06 259 PRO A N 1
ATOM 1923 C CA . PRO A 1 259 ? 24.798 4.008 -48.447 1.00 86.06 259 PRO A CA 1
ATOM 1924 C C . PRO A 1 259 ? 24.133 2.618 -48.472 1.00 86.06 259 PRO A C 1
ATOM 1926 O O . PRO A 1 259 ? 22.940 2.532 -48.739 1.00 86.06 259 PRO A O 1
ATOM 1929 N N . PHE A 1 260 ? 24.874 1.538 -48.207 1.00 85.62 260 PHE A N 1
ATOM 1930 C CA . PHE A 1 260 ? 24.415 0.158 -48.416 1.00 85.62 260 PHE A CA 1
ATOM 1931 C C . PHE A 1 260 ? 23.330 -0.289 -47.429 1.00 85.62 260 PHE A C 1
ATOM 1933 O O . PHE A 1 260 ? 22.416 -1.017 -47.807 1.00 85.62 260 PHE A O 1
ATOM 1940 N N . VAL A 1 261 ? 23.415 0.159 -46.174 1.00 85.38 261 VAL A N 1
ATOM 1941 C CA . VAL A 1 261 ? 22.456 -0.157 -45.107 1.00 85.38 261 VAL A CA 1
ATOM 1942 C C . VAL A 1 261 ? 22.154 1.124 -44.317 1.00 85.38 261 VAL A C 1
ATOM 1944 O O . VAL A 1 261 ? 22.822 1.413 -43.322 1.00 85.38 261 VAL A O 1
ATOM 1947 N N . PRO A 1 262 ? 21.189 1.947 -44.769 1.00 87.75 262 PRO A N 1
ATOM 1948 C CA . PRO A 1 262 ? 20.900 3.245 -44.155 1.00 87.75 262 PRO A CA 1
ATOM 1949 C C . PRO A 1 262 ? 20.056 3.144 -42.875 1.00 87.75 262 PRO A C 1
ATOM 1951 O O . PRO A 1 262 ? 19.876 4.146 -42.191 1.00 87.75 262 PRO A O 1
ATOM 1954 N N . VAL A 1 263 ? 19.521 1.962 -42.553 1.00 93.50 263 VAL A N 1
ATOM 1955 C CA . VAL A 1 263 ? 18.689 1.704 -41.369 1.00 93.50 263 VAL A CA 1
ATOM 1956 C C . VAL A 1 263 ? 19.011 0.339 -40.775 1.00 93.50 263 VAL A C 1
ATOM 1958 O O . VAL A 1 263 ? 19.435 -0.570 -41.486 1.00 93.50 263 VAL A O 1
ATOM 1961 N N . GLY A 1 264 ? 18.752 0.162 -39.485 1.00 94.50 264 GLY A N 1
ATOM 1962 C CA . GLY A 1 264 ? 18.849 -1.150 -38.852 1.00 94.50 264 GLY A CA 1
ATOM 1963 C C . GLY A 1 264 ? 18.183 -1.206 -37.482 1.00 94.50 264 GLY A C 1
ATOM 1964 O O . GLY A 1 264 ? 17.751 -0.171 -36.966 1.00 94.50 264 GLY A O 1
ATOM 1965 N N . PRO A 1 265 ? 18.083 -2.403 -36.890 1.00 96.56 265 PRO A N 1
ATOM 1966 C CA . PRO A 1 265 ? 17.499 -2.565 -35.574 1.00 96.56 265 PRO A CA 1
ATOM 1967 C C . PRO A 1 265 ? 18.467 -2.120 -34.476 1.00 96.56 265 PRO A C 1
ATOM 1969 O O . PRO A 1 265 ? 19.684 -2.279 -34.593 1.00 96.56 265 PRO A O 1
ATOM 1972 N N . VAL A 1 266 ? 17.916 -1.641 -33.363 1.00 97.50 266 VAL A N 1
ATOM 1973 C CA . VAL A 1 266 ? 18.696 -1.472 -32.130 1.00 97.50 266 VAL A CA 1
ATOM 1974 C C . VAL A 1 266 ? 19.093 -2.846 -31.590 1.00 97.50 266 VAL A C 1
ATOM 1976 O O . VAL A 1 266 ? 18.241 -3.719 -31.428 1.00 97.50 266 VAL A O 1
ATOM 1979 N N . VAL A 1 267 ? 20.371 -3.050 -31.272 1.00 95.44 267 VAL A N 1
ATOM 1980 C CA . VAL A 1 267 ? 20.875 -4.311 -30.702 1.00 95.44 267 VAL A CA 1
ATOM 1981 C C . VAL A 1 267 ? 21.631 -4.018 -29.413 1.00 95.44 267 VAL A C 1
ATOM 1983 O O . VAL A 1 267 ? 22.572 -3.233 -29.412 1.00 95.44 267 VAL A O 1
ATOM 1986 N N . GLY A 1 268 ? 21.230 -4.657 -28.310 1.00 93.56 268 GLY A N 1
ATOM 1987 C CA . GLY A 1 268 ? 21.865 -4.443 -27.004 1.00 93.56 268 GLY A CA 1
ATOM 1988 C C . GLY A 1 268 ? 21.567 -3.065 -26.409 1.00 93.56 268 GLY A C 1
ATOM 1989 O O . GLY A 1 268 ? 22.419 -2.485 -25.740 1.00 93.56 268 GLY A O 1
ATOM 1990 N N . GLY A 1 269 ? 20.379 -2.522 -26.682 1.00 96.38 269 GLY A N 1
ATOM 1991 C CA . GLY A 1 269 ? 19.949 -1.257 -26.106 1.00 96.38 269 GLY A CA 1
ATOM 1992 C C . GLY A 1 269 ? 19.594 -1.378 -24.625 1.00 96.38 269 GLY A C 1
ATOM 1993 O O . GLY A 1 269 ? 19.364 -2.472 -24.099 1.00 96.38 269 GLY A O 1
ATOM 1994 N N . MET A 1 270 ? 19.514 -0.228 -23.963 1.00 96.75 270 MET A N 1
ATOM 1995 C CA . MET A 1 270 ? 19.166 -0.103 -22.552 1.00 96.75 270 MET A CA 1
ATOM 1996 C C . MET A 1 270 ? 18.037 0.905 -22.362 1.00 96.75 270 MET A C 1
ATOM 1998 O O . MET A 1 270 ? 17.926 1.883 -23.100 1.00 96.75 270 MET A O 1
ATOM 2002 N N . GLY A 1 271 ? 17.213 0.669 -21.346 1.00 96.00 271 GLY A N 1
ATOM 2003 C CA . GLY A 1 271 ? 16.108 1.529 -20.957 1.00 96.00 271 GLY A CA 1
ATOM 2004 C C . GLY A 1 271 ? 16.122 1.827 -19.465 1.00 96.00 271 GLY A C 1
ATOM 2005 O O . GLY A 1 271 ? 16.261 0.918 -18.643 1.00 96.00 271 GLY A O 1
ATOM 2006 N N . ASN A 1 272 ? 15.947 3.102 -19.118 1.00 96.50 272 ASN A N 1
ATOM 2007 C CA . ASN A 1 272 ? 15.765 3.547 -17.740 1.00 96.50 272 ASN A CA 1
ATOM 2008 C C . ASN A 1 272 ? 14.612 4.545 -17.658 1.00 96.50 272 ASN A C 1
ATOM 2010 O O . ASN A 1 272 ? 14.454 5.410 -18.518 1.00 96.50 272 ASN A O 1
ATOM 2014 N N . GLN A 1 273 ? 13.815 4.418 -16.608 1.00 96.19 273 GLN A N 1
ATOM 2015 C CA . GLN A 1 273 ? 12.726 5.323 -16.294 1.00 96.19 273 GLN A CA 1
ATOM 2016 C C . GLN A 1 273 ? 13.230 6.462 -15.414 1.00 96.19 273 GLN A C 1
ATOM 2018 O O . GLN A 1 273 ? 13.991 6.235 -14.473 1.00 96.19 273 GLN A O 1
ATOM 2023 N N . THR A 1 274 ? 12.785 7.682 -15.692 1.00 89.88 274 THR A N 1
ATOM 2024 C CA . THR A 1 274 ? 12.967 8.802 -14.764 1.00 89.88 274 THR A CA 1
ATOM 2025 C C . THR A 1 274 ? 11.874 8.790 -13.689 1.00 89.88 274 THR A C 1
ATOM 2027 O O . THR A 1 274 ? 10.765 8.319 -13.966 1.00 89.88 274 THR A O 1
ATOM 2030 N N . PRO A 1 275 ? 12.125 9.357 -12.491 1.00 91.44 275 PRO A N 1
ATOM 2031 C CA . PRO A 1 275 ? 11.083 9.545 -11.483 1.00 91.44 275 PRO A CA 1
ATOM 2032 C C . PRO A 1 275 ? 9.836 10.224 -12.061 1.00 91.44 275 PRO A C 1
ATOM 2034 O O . PRO A 1 275 ? 9.936 11.075 -12.947 1.00 91.44 275 PRO A O 1
ATOM 2037 N N . GLY A 1 276 ? 8.659 9.823 -11.579 1.00 88.31 276 GLY A N 1
ATOM 2038 C CA . GLY A 1 276 ? 7.367 10.270 -12.110 1.00 88.31 276 GLY A CA 1
ATOM 2039 C C . GLY A 1 276 ? 6.895 9.540 -13.373 1.00 88.31 276 GLY A C 1
ATOM 2040 O O . GLY A 1 276 ? 5.873 9.915 -13.937 1.00 88.31 276 GLY A O 1
ATOM 2041 N N . GLY A 1 277 ? 7.598 8.496 -13.827 1.00 88.81 277 GLY A N 1
ATOM 2042 C CA . GLY A 1 277 ? 7.144 7.644 -14.934 1.00 88.81 277 GLY A CA 1
ATOM 2043 C C . GLY A 1 277 ? 6.011 6.670 -14.570 1.00 88.81 277 GLY A C 1
ATOM 2044 O O . GLY A 1 277 ? 5.467 6.007 -15.450 1.00 88.81 277 GLY A O 1
ATOM 2045 N N . MET A 1 278 ? 5.653 6.568 -13.290 1.00 92.44 278 MET A N 1
ATOM 2046 C CA . MET A 1 278 ? 4.461 5.860 -12.821 1.00 92.44 278 MET A CA 1
ATOM 2047 C C . MET A 1 278 ? 3.321 6.875 -12.727 1.00 92.44 278 MET A C 1
ATOM 2049 O O . MET A 1 278 ? 3.384 7.756 -11.873 1.00 92.44 278 MET A O 1
ATOM 2053 N N . THR A 1 279 ? 2.317 6.788 -13.608 1.00 87.94 279 THR A N 1
ATOM 2054 C CA . THR A 1 279 ? 1.282 7.838 -13.767 1.00 87.94 279 THR A CA 1
ATOM 2055 C C . THR A 1 279 ? -0.153 7.366 -13.678 1.00 87.94 279 THR A C 1
ATOM 2057 O O . THR A 1 279 ? -0.445 6.155 -13.797 1.00 87.94 279 THR A O 1
#

Radius of gyration: 27.07 Å; chains: 1; bounding box: 61×24×91 Å

Sequence (279 aa):
MPAPQSATMKNLAKLAFKSHAIKLPVDWKQPQGDPDAKQYSDAFKPSERMAVPDPSKLFVPASVNKYHVDTVKQISEKFEKYIDGICDAICQAWSTYHSTACLTTVMIAGPTASGGMLVGAPLTPLILASGPKASANEAKYTRVIATVVGTGMTSWQSTVKVAGMPWYPAFAAFPGPMAPPTPNVPCPLVALVQVNASMQDAALKGQMVGQLGDPKAQHHQELFDSVAKAVAQCFTVWTASTQVTNVLGFGPIPTFAPPFVPVGPVVGGMGNQTPGGMT

Foldseek 3Di:
DAADDLVLLLVQLLVLLLVVQAEPPPPDDQFDDPPGNVVVVVVDDPVQQADDADSSFSYDYPDRGNVSRVVSVVVSVVLSVQSSQLSVQQRQLRNQFLQFWKWFWWWDWFQWTKFTFIDGDQSLVSQLVRHDDPDPVSNLLSNLLSVLLRVLVVVFRRQWMGDGDRFHNCQQKPQDFKFFFDKGDKDQLLPTGTDNVSLALVNQLVSSVVSSVDPPDPCSSSSRSSSSSSRSVSVVVLRRPWMQMQFTKMAGFNQCDPPVRRIHHGHGITTMHGRPRTD